Protein AF-A0A929PXS9-F1 (afdb_monomer_lite)

pLDDT: mean 73.45, std 18.59, range [29.78, 94.75]

Secondary structure (DSSP, 8-state):
----------------S-----EEEEETTEEE-GGGGGT--GGGEEEEEEEETHHHHHHHS----TT-EEEEEEES--TTEEEHHHHHHHTT--TT--EEEEEESSSS-S--EEPS-GGG-EEEHHHHTT--EE---TTSSS-S-EEEEEE-----TTSHHHHHHHHHHHHHTT-TT-HHHHTT--

Structure (mmCIF, N/CA/C/O backbone):
data_AF-A0A929PXS9-F1
#
_entry.id   AF-A0A929PXS9-F1
#
loop_
_atom_site.group_PDB
_atom_site.id
_atom_site.type_symbol
_atom_site.label_atom_id
_atom_site.label_alt_id
_atom_site.label_comp_id
_atom_site.label_asym_id
_atom_site.label_entity_id
_atom_site.label_seq_id
_atom_site.pdbx_PDB_ins_code
_atom_site.Cartn_x
_atom_site.Cartn_y
_atom_site.Cartn_z
_atom_site.occupancy
_atom_site.B_iso_or_equiv
_atom_site.auth_seq_id
_atom_site.auth_comp_id
_atom_site.auth_asym_id
_atom_site.auth_atom_id
_atom_site.pdbx_PDB_model_num
ATOM 1 N N . MET A 1 1 ? -34.389 22.049 29.020 1.00 34.53 1 MET A N 1
ATOM 2 C CA . MET A 1 1 ? -33.461 22.042 30.176 1.00 34.53 1 MET A CA 1
ATOM 3 C C . MET A 1 1 ? -32.638 20.768 30.044 1.00 34.53 1 MET A C 1
ATOM 5 O O . MET A 1 1 ? -33.231 19.707 30.063 1.00 34.53 1 MET A O 1
ATOM 9 N N . LYS A 1 2 ? -31.445 20.843 29.446 1.00 31.97 2 LYS A N 1
ATOM 10 C CA . LYS A 1 2 ? -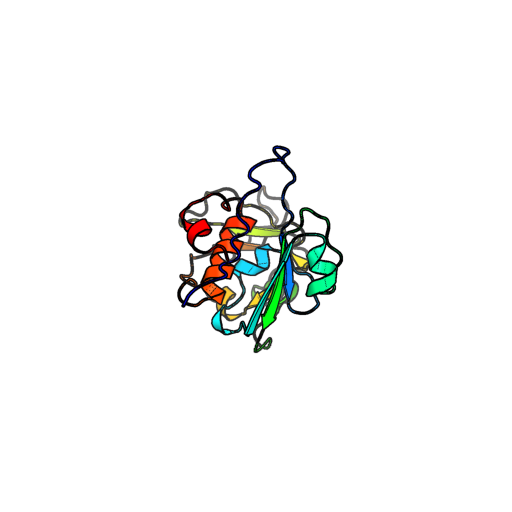30.134 21.107 30.076 1.00 31.97 2 LYS A CA 1
ATOM 11 C C . LYS A 1 2 ? -29.630 19.920 30.919 1.00 31.97 2 LYS A C 1
ATOM 13 O O . LYS A 1 2 ? -30.219 19.628 31.951 1.00 31.97 2 LYS A O 1
ATOM 18 N N . ASN A 1 3 ? -28.463 19.412 30.492 1.00 30.98 3 ASN A N 1
ATOM 19 C CA . ASN A 1 3 ? -27.459 18.599 31.206 1.00 30.98 3 ASN A CA 1
ATOM 20 C C . ASN A 1 3 ? -27.693 17.071 31.096 1.00 30.98 3 ASN A C 1
ATOM 22 O O . ASN A 1 3 ? -28.810 16.619 31.272 1.00 30.98 3 ASN A O 1
ATOM 26 N N . LEU A 1 4 ? -26.721 16.208 30.784 1.00 33.72 4 LEU A N 1
ATOM 27 C CA . LEU A 1 4 ? -25.283 16.286 31.027 1.00 33.72 4 LEU A CA 1
ATOM 28 C C . LEU A 1 4 ? -24.435 16.031 29.769 1.00 33.72 4 LEU A C 1
ATOM 30 O O . LEU A 1 4 ? -24.524 15.010 29.097 1.00 33.72 4 LEU A O 1
ATOM 34 N N . LEU A 1 5 ? -23.557 16.999 29.552 1.00 36.62 5 LEU A N 1
ATOM 35 C CA . LEU A 1 5 ? -22.300 16.952 28.831 1.00 36.62 5 LEU A CA 1
ATOM 36 C C . LEU A 1 5 ? -21.313 16.103 29.653 1.00 36.62 5 LEU A C 1
ATOM 38 O O . LEU A 1 5 ? -21.021 16.479 30.786 1.00 36.62 5 LEU A O 1
ATOM 42 N N . THR A 1 6 ? -20.765 15.019 29.100 1.00 38.50 6 THR A N 1
ATOM 43 C CA . THR A 1 6 ? -19.564 14.382 29.670 1.00 38.50 6 THR A CA 1
ATOM 44 C C . THR A 1 6 ? -18.395 14.629 28.730 1.00 38.50 6 THR A C 1
ATOM 46 O O . THR A 1 6 ? -18.156 13.888 27.780 1.00 38.50 6 THR A O 1
ATOM 49 N N . ILE A 1 7 ? -17.690 15.726 29.001 1.00 36.59 7 ILE A N 1
ATOM 50 C CA . ILE A 1 7 ? -16.316 15.956 28.563 1.00 36.59 7 ILE A CA 1
ATOM 51 C C . ILE A 1 7 ? -15.427 15.023 29.389 1.00 36.59 7 ILE A C 1
ATOM 53 O O . ILE A 1 7 ? -15.450 15.088 30.615 1.00 36.59 7 ILE A O 1
ATOM 57 N N . PHE A 1 8 ? -14.610 14.205 28.730 1.00 32.44 8 PHE A N 1
ATOM 58 C CA . PHE A 1 8 ? -13.377 13.690 29.323 1.00 32.44 8 PHE A CA 1
ATOM 59 C C . PHE A 1 8 ? -12.225 14.218 28.471 1.00 32.44 8 PHE A C 1
ATOM 61 O O . PHE A 1 8 ? -11.944 13.717 27.384 1.00 32.44 8 PHE A O 1
ATOM 68 N N . LEU A 1 9 ? -11.631 15.315 28.938 1.00 33.94 9 LEU A N 1
ATOM 69 C CA . LEU A 1 9 ? -10.446 15.931 28.362 1.00 33.94 9 LEU A CA 1
ATOM 70 C C . LEU A 1 9 ? -9.268 15.673 29.308 1.00 33.94 9 LEU A C 1
ATOM 72 O O . LEU A 1 9 ? -9.414 15.736 30.528 1.00 33.94 9 LEU A O 1
ATOM 76 N N . THR A 1 10 ? -8.100 15.485 28.693 1.00 33.91 10 THR A N 1
ATOM 77 C CA . THR A 1 10 ? -6.729 15.530 29.232 1.00 33.91 10 THR A CA 1
ATOM 78 C C . THR A 1 10 ? -6.177 14.326 30.006 1.00 33.91 10 THR A C 1
ATOM 80 O O . THR A 1 10 ? -6.360 14.187 31.208 1.00 33.91 10 THR A O 1
ATOM 83 N N . LEU A 1 11 ? -5.284 13.594 29.328 1.00 29.78 11 LEU A N 1
ATOM 84 C CA . LEU A 1 11 ? -3.902 13.453 29.798 1.00 29.78 11 LEU A CA 1
ATOM 85 C C . LEU A 1 11 ? -2.940 13.654 28.615 1.00 29.78 11 LEU A C 1
ATOM 87 O O . LEU A 1 11 ? -2.880 12.853 27.684 1.00 29.78 11 LEU A O 1
ATOM 91 N N . LEU A 1 12 ? -2.242 14.789 28.646 1.00 38.91 12 LEU A N 1
ATOM 92 C CA . LEU A 1 12 ? -1.166 15.169 27.738 1.00 38.91 12 LEU A CA 1
ATOM 93 C C . LEU A 1 12 ? 0.165 14.662 28.329 1.00 38.91 12 LEU A C 1
ATOM 95 O O . LEU A 1 12 ? 0.426 14.875 29.507 1.00 38.91 12 LEU A O 1
ATOM 99 N N . PHE A 1 13 ? 0.995 14.064 27.469 1.00 43.81 13 PHE A N 1
ATOM 100 C CA . PHE A 1 13 ? 2.429 13.763 27.621 1.00 43.81 13 PHE A CA 1
ATOM 101 C C . PHE A 1 13 ? 2.891 12.779 28.711 1.00 43.81 13 PHE A C 1
ATOM 103 O O . PHE A 1 13 ? 3.263 13.159 29.813 1.00 43.81 13 PHE A O 1
ATOM 110 N N . ALA A 1 14 ? 3.092 11.528 28.289 1.00 31.77 14 ALA A N 1
ATOM 111 C CA . ALA A 1 14 ? 4.314 10.780 28.589 1.00 31.77 14 ALA A CA 1
ATOM 112 C C . ALA A 1 14 ? 4.522 9.718 27.501 1.00 31.77 14 ALA A C 1
ATOM 114 O O . ALA A 1 14 ? 3.780 8.746 27.451 1.00 31.77 14 ALA A O 1
ATOM 115 N N . LEU A 1 15 ? 5.479 9.956 26.599 1.00 34.44 15 LEU A N 1
ATOM 116 C CA . LEU A 1 15 ? 6.334 8.959 25.934 1.00 34.44 15 LEU A CA 1
ATOM 117 C C . LEU A 1 15 ? 7.267 9.716 24.975 1.00 34.44 15 LEU A C 1
ATOM 119 O O . LEU A 1 15 ? 7.184 9.620 23.754 1.00 34.44 15 LEU A O 1
ATOM 123 N N . THR A 1 16 ? 8.174 10.509 25.547 1.00 34.00 16 THR A N 1
ATOM 124 C CA . THR A 1 16 ? 9.450 10.820 24.897 1.00 34.00 16 THR A CA 1
ATOM 125 C C . THR A 1 16 ? 10.357 9.606 25.062 1.00 34.00 16 THR A C 1
ATOM 127 O O . THR A 1 16 ? 11.218 9.549 25.932 1.00 34.00 16 THR A O 1
ATOM 130 N N . ALA A 1 17 ? 10.101 8.604 24.239 1.00 33.28 17 ALA A N 1
ATOM 131 C CA . ALA A 1 17 ? 11.064 7.614 23.801 1.00 33.28 17 ALA A CA 1
ATOM 132 C C . ALA A 1 17 ? 10.665 7.320 22.359 1.00 33.28 17 ALA A C 1
ATOM 134 O O . ALA A 1 17 ? 9.476 7.211 22.061 1.00 33.28 17 ALA A O 1
ATOM 135 N N . SER A 1 18 ? 11.638 7.259 21.463 1.00 37.03 18 SER A N 1
ATOM 136 C CA . SER A 1 18 ? 11.490 6.992 20.034 1.00 37.03 18 SER A CA 1
ATOM 137 C C . SER A 1 18 ? 10.973 5.572 19.754 1.00 37.03 18 SER A C 1
ATOM 139 O O . SER A 1 18 ? 11.618 4.799 19.048 1.00 37.03 18 SER A O 1
ATOM 141 N N . ALA A 1 19 ? 9.824 5.196 20.317 1.00 38.97 19 ALA A N 1
ATOM 142 C CA . ALA A 1 19 ? 9.077 4.034 19.885 1.00 38.97 19 ALA A CA 1
ATOM 143 C C . ALA A 1 19 ? 8.574 4.371 18.485 1.00 38.97 19 ALA A C 1
ATOM 145 O O . ALA A 1 19 ? 7.590 5.092 18.311 1.00 38.97 19 ALA A O 1
ATOM 146 N N . GLN A 1 20 ? 9.333 3.936 17.485 1.00 49.94 20 GLN A N 1
ATOM 147 C CA . GLN A 1 20 ? 8.943 3.988 16.091 1.00 49.94 20 GLN A CA 1
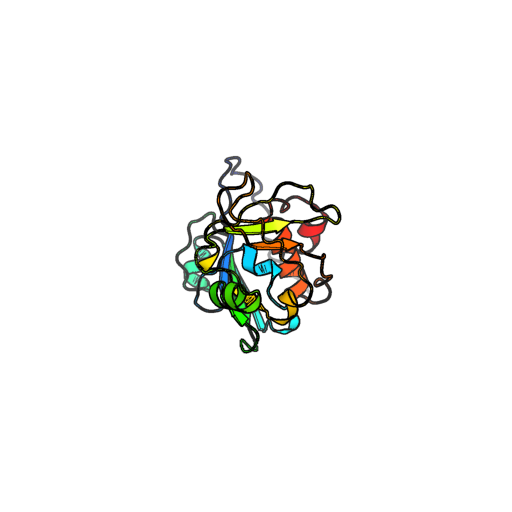ATOM 148 C C . GLN A 1 20 ? 7.569 3.317 16.004 1.00 49.94 20 GLN A C 1
ATOM 150 O O . GLN A 1 20 ? 7.444 2.111 16.191 1.00 49.94 20 GLN A O 1
ATOM 155 N N . LYS A 1 21 ? 6.509 4.119 15.851 1.00 63.50 21 LYS A N 1
ATOM 156 C CA . LYS A 1 21 ? 5.143 3.604 15.745 1.00 63.50 21 LYS A CA 1
ATOM 157 C C . LYS A 1 21 ? 5.088 2.763 14.481 1.00 63.50 21 LYS A C 1
ATOM 159 O O . LYS A 1 21 ? 5.192 3.307 13.382 1.00 63.50 21 LYS A O 1
ATOM 164 N N . HIS A 1 22 ? 4.967 1.450 14.630 1.00 84.81 22 HIS A N 1
ATOM 165 C CA . HIS A 1 22 ? 4.887 0.564 13.482 1.00 84.81 22 HIS A CA 1
ATOM 166 C C . HIS A 1 22 ? 3.486 0.675 12.882 1.00 84.81 22 HIS A C 1
ATOM 168 O O . HIS A 1 22 ? 2.480 0.338 13.509 1.00 84.81 22 HIS A O 1
ATOM 174 N N . ILE A 1 23 ? 3.417 1.210 11.665 1.00 87.69 23 ILE A N 1
ATOM 175 C CA . ILE A 1 23 ? 2.193 1.187 10.870 1.00 87.69 23 ILE A CA 1
ATOM 176 C C . ILE A 1 23 ? 2.070 -0.215 10.293 1.00 87.69 23 ILE A C 1
ATOM 178 O O . ILE A 1 23 ? 2.946 -0.661 9.553 1.00 87.69 23 ILE A O 1
ATOM 182 N N . ARG A 1 24 ? 0.974 -0.893 10.620 1.00 92.00 24 ARG A N 1
ATOM 183 C CA . ARG A 1 24 ? 0.630 -2.200 10.065 1.00 92.00 24 ARG A CA 1
ATOM 184 C C . ARG A 1 24 ? -0.602 -2.046 9.196 1.00 92.00 24 ARG A C 1
ATOM 186 O O . ARG A 1 24 ? -1.598 -1.456 9.618 1.00 92.00 24 ARG A O 1
ATOM 193 N N . LEU A 1 25 ? -0.511 -2.540 7.969 1.00 93.62 25 LEU A N 1
ATOM 194 C CA . LEU A 1 25 ? -1.538 -2.360 6.954 1.00 93.62 25 LEU A CA 1
ATOM 195 C C . LEU A 1 25 ? -2.075 -3.719 6.530 1.00 93.62 25 LEU A C 1
ATOM 197 O O . LEU A 1 25 ? -1.306 -4.610 6.189 1.00 93.62 25 LEU A O 1
ATOM 201 N N . PHE A 1 26 ? -3.392 -3.860 6.514 1.00 94.69 26 PHE A N 1
ATOM 202 C CA . PHE A 1 26 ? -4.086 -5.074 6.114 1.00 94.69 26 PHE A CA 1
ATOM 203 C C . PHE A 1 26 ? -5.041 -4.776 4.960 1.00 94.69 26 PHE A C 1
ATOM 205 O O . PHE A 1 26 ? -5.653 -3.708 4.907 1.00 94.69 26 PHE A O 1
ATOM 212 N N . LEU A 1 27 ? -5.178 -5.732 4.043 1.00 94.00 27 LEU A N 1
ATOM 213 C CA . LEU A 1 27 ? -6.190 -5.735 2.989 1.00 94.00 27 LEU A CA 1
ATOM 214 C C . LEU A 1 27 ? -7.170 -6.881 3.252 1.00 94.00 27 LEU A C 1
ATOM 216 O O . LEU A 1 27 ? -6.901 -8.031 2.895 1.00 94.00 27 LEU A O 1
ATOM 220 N N . GLY A 1 28 ? -8.293 -6.570 3.895 1.00 92.19 28 GLY A N 1
ATOM 221 C CA . GLY A 1 28 ? -9.108 -7.552 4.609 1.00 92.19 28 GLY A CA 1
ATOM 222 C C . GLY A 1 28 ? -8.300 -8.227 5.718 1.00 92.19 28 GLY A C 1
ATOM 223 O O . GLY A 1 28 ? -7.809 -7.569 6.627 1.00 92.19 28 GLY A O 1
ATOM 224 N N . ASP A 1 29 ? -8.116 -9.537 5.613 1.00 90.06 29 ASP A N 1
ATOM 225 C CA . ASP A 1 29 ? -7.418 -10.387 6.583 1.00 90.06 29 ASP A CA 1
ATOM 226 C C . ASP A 1 29 ? -5.899 -10.500 6.360 1.00 90.06 29 ASP A C 1
ATOM 228 O O . ASP A 1 29 ? -5.176 -11.004 7.219 1.00 90.06 29 ASP A O 1
ATOM 232 N N . ARG A 1 30 ? -5.387 -10.027 5.219 1.00 92.00 30 ARG A N 1
ATOM 233 C CA . ARG A 1 30 ? -3.975 -10.181 4.847 1.00 92.00 30 ARG A CA 1
ATOM 234 C C . ARG A 1 30 ? -3.154 -8.945 5.188 1.00 92.00 30 ARG A C 1
ATOM 236 O O . ARG A 1 30 ? -3.405 -7.880 4.625 1.00 92.00 30 ARG A O 1
ATOM 243 N N . GLU A 1 31 ? -2.107 -9.109 5.995 1.00 94.12 31 GLU A N 1
ATOM 244 C CA . GLU A 1 31 ? -1.089 -8.071 6.199 1.00 94.12 31 GLU A CA 1
ATOM 245 C C . GLU A 1 31 ? -0.305 -7.822 4.901 1.00 94.12 31 GLU A C 1
ATOM 247 O O . GLU A 1 31 ? 0.135 -8.753 4.221 1.00 94.12 31 GLU A O 1
ATOM 252 N N . ILE A 1 32 ? -0.150 -6.553 4.541 1.00 93.88 32 ILE A N 1
ATOM 253 C CA . ILE A 1 32 ? 0.547 -6.096 3.341 1.00 93.88 32 ILE A CA 1
ATOM 254 C C . ILE A 1 32 ? 1.604 -5.063 3.717 1.00 93.88 32 ILE A C 1
ATOM 256 O O . ILE A 1 32 ? 1.561 -4.445 4.780 1.00 93.88 32 ILE A O 1
ATOM 260 N N . ASN A 1 33 ? 2.553 -4.836 2.813 1.00 92.00 33 ASN A N 1
ATOM 261 C CA . ASN A 1 33 ? 3.548 -3.792 3.013 1.00 92.00 33 ASN A CA 1
ATOM 262 C C . ASN A 1 33 ? 2.862 -2.417 3.174 1.00 92.00 33 ASN A C 1
ATOM 264 O O . ASN A 1 33 ? 2.042 -2.079 2.309 1.00 92.00 33 ASN A O 1
ATOM 268 N N . PRO A 1 34 ? 3.203 -1.597 4.187 1.00 89.62 34 PRO A N 1
ATOM 269 C CA . PRO A 1 34 ? 2.605 -0.273 4.371 1.00 89.62 34 PRO A CA 1
ATOM 270 C C . PRO A 1 34 ? 2.737 0.645 3.151 1.00 89.62 34 PRO A C 1
ATOM 272 O O . PRO A 1 34 ? 1.817 1.407 2.867 1.00 89.62 34 PRO A O 1
ATOM 275 N N . HIS A 1 35 ? 3.806 0.516 2.357 1.00 87.31 35 HIS A N 1
ATOM 276 C CA . HIS A 1 35 ? 3.971 1.283 1.119 1.00 87.31 35 HIS A CA 1
ATOM 277 C C . HIS A 1 35 ? 2.952 0.933 0.020 1.00 87.31 35 HIS A C 1
ATOM 279 O O . HIS A 1 35 ? 2.797 1.691 -0.937 1.00 87.31 35 HIS A O 1
ATOM 285 N N . SER A 1 36 ? 2.188 -0.158 0.157 1.00 90.12 36 SER A N 1
ATOM 286 C CA . SER A 1 36 ? 1.079 -0.474 -0.759 1.00 90.12 36 SER A CA 1
ATOM 287 C C . SER A 1 36 ? 0.046 0.657 -0.822 1.00 90.12 36 SER A C 1
ATOM 289 O O . SER A 1 36 ? -0.599 0.844 -1.849 1.00 90.12 36 SER A O 1
ATOM 291 N N . VAL A 1 37 ? -0.062 1.474 0.236 1.00 88.94 37 VAL A N 1
ATOM 292 C CA . VAL A 1 37 ? -0.927 2.666 0.314 1.00 88.94 37 VAL A CA 1
ATOM 293 C C . VAL A 1 37 ? -0.763 3.634 -0.873 1.00 88.94 37 VAL A C 1
ATOM 295 O O . VAL A 1 37 ? -1.701 4.338 -1.250 1.00 88.94 37 VAL A O 1
ATOM 298 N N . HIS A 1 38 ? 0.407 3.665 -1.515 1.00 84.56 38 HIS A N 1
ATOM 299 C CA . HIS A 1 38 ? 0.665 4.503 -2.690 1.00 84.56 38 HIS A CA 1
ATOM 300 C C . HIS A 1 38 ? -0.055 4.031 -3.961 1.00 84.56 38 HIS A C 1
ATOM 302 O O . HIS A 1 38 ? -0.299 4.829 -4.883 1.00 84.56 38 HIS A O 1
ATOM 308 N N . TYR A 1 39 ? -0.396 2.744 -3.993 1.00 87.25 39 TYR A N 1
ATOM 309 C CA . TYR A 1 39 ? -0.851 2.006 -5.165 1.00 87.25 39 TYR A CA 1
ATOM 310 C C . TYR A 1 39 ? -2.286 1.509 -5.051 1.00 87.25 39 TYR A C 1
ATOM 312 O O . TYR A 1 39 ? -2.794 0.933 -6.009 1.00 87.25 39 TYR A O 1
ATOM 320 N N . LEU A 1 40 ? -2.956 1.747 -3.925 1.00 89.00 40 LEU A N 1
ATOM 321 C CA . LEU A 1 40 ? -4.384 1.483 -3.795 1.00 89.00 40 LEU A CA 1
ATOM 322 C C . LEU A 1 40 ? -5.196 2.564 -4.522 1.00 89.00 40 LEU A C 1
ATOM 324 O O . LEU A 1 40 ? -4.807 3.734 -4.572 1.00 89.00 40 LEU A O 1
ATOM 328 N N . ASP A 1 41 ? -6.327 2.163 -5.104 1.00 88.75 41 ASP A N 1
ATOM 329 C CA . ASP A 1 41 ? -7.293 3.086 -5.698 1.00 88.75 41 ASP A CA 1
ATOM 330 C C . ASP A 1 41 ? -8.363 3.441 -4.653 1.00 88.75 41 ASP A C 1
ATOM 332 O O . ASP A 1 41 ? -9.148 2.562 -4.282 1.00 88.75 41 ASP A O 1
ATOM 336 N N . PRO A 1 42 ? -8.441 4.706 -4.190 1.00 88.06 42 PRO A N 1
ATOM 337 C CA . PRO A 1 42 ? -9.442 5.117 -3.210 1.00 88.06 42 PRO A CA 1
ATOM 338 C C . PRO A 1 42 ? -10.879 4.836 -3.654 1.00 88.06 42 PRO A C 1
ATOM 340 O O . PRO A 1 42 ? -11.734 4.584 -2.815 1.00 88.06 42 PRO A O 1
ATOM 343 N N . LYS A 1 43 ? -11.164 4.855 -4.966 1.00 87.38 43 LYS A N 1
ATOM 344 C CA . LYS A 1 43 ? -12.521 4.611 -5.483 1.00 87.38 43 LYS A CA 1
ATOM 345 C C . LYS A 1 43 ? -12.996 3.177 -5.248 1.00 87.38 43 LYS A C 1
ATOM 347 O O . LYS A 1 43 ? -14.201 2.945 -5.191 1.00 87.38 43 LYS A O 1
ATOM 352 N N . GLY A 1 44 ? -12.060 2.234 -5.136 1.00 88.81 44 GLY A N 1
ATOM 353 C CA . GLY A 1 44 ? -12.348 0.826 -4.881 1.00 88.81 44 GLY A CA 1
ATOM 354 C C . GLY A 1 44 ? -12.480 0.479 -3.399 1.00 88.81 44 GLY A C 1
ATOM 355 O O . GLY A 1 44 ? -12.824 -0.658 -3.092 1.00 88.81 44 GLY A O 1
ATOM 356 N N . ILE A 1 45 ? -12.203 1.410 -2.481 1.00 91.19 45 ILE A N 1
ATOM 357 C CA . ILE A 1 45 ? -12.270 1.155 -1.037 1.00 91.19 45 ILE A CA 1
ATOM 358 C C . ILE A 1 45 ? -13.723 1.225 -0.562 1.00 91.19 45 ILE A C 1
ATOM 360 O O . ILE A 1 45 ? -14.465 2.139 -0.924 1.00 91.19 45 ILE A O 1
ATOM 364 N N . ASP A 1 46 ? -14.116 0.233 0.235 1.00 93.00 46 ASP A N 1
ATOM 365 C CA . ASP A 1 46 ? -15.406 0.173 0.925 1.00 93.00 46 ASP A CA 1
ATOM 366 C C . ASP A 1 46 ? -15.326 0.815 2.304 1.00 93.00 46 ASP A C 1
ATOM 368 O O . ASP A 1 46 ? -16.081 1.729 2.622 1.00 93.00 46 ASP A O 1
ATOM 372 N N . ALA A 1 47 ? -14.350 0.375 3.096 1.00 91.44 47 ALA A N 1
ATOM 373 C CA . ALA A 1 47 ? -14.137 0.861 4.444 1.00 91.44 47 ALA A CA 1
ATOM 374 C C . ALA A 1 47 ? -12.653 0.822 4.811 1.00 91.44 47 ALA A C 1
ATOM 376 O O . ALA A 1 47 ? -11.885 -0.005 4.317 1.00 91.44 47 ALA A O 1
ATOM 377 N N . ILE A 1 48 ? -12.264 1.700 5.732 1.00 92.31 48 ILE A N 1
ATOM 378 C CA . ILE A 1 48 ? -10.968 1.647 6.405 1.00 92.31 48 ILE A CA 1
ATOM 379 C C . ILE A 1 48 ? -11.248 1.619 7.901 1.00 92.31 48 ILE A C 1
ATOM 381 O O . ILE A 1 48 ? -11.818 2.564 8.444 1.00 92.31 48 ILE A O 1
ATOM 385 N N . LYS A 1 49 ? -10.860 0.532 8.564 1.00 92.38 49 LYS A N 1
ATOM 386 C CA . LYS A 1 49 ? -10.919 0.409 10.022 1.00 92.38 49 LYS A CA 1
ATOM 387 C C . LYS A 1 49 ? -9.550 0.735 10.603 1.00 92.38 49 LYS A C 1
ATOM 389 O O . LYS A 1 49 ? -8.529 0.407 9.998 1.00 92.38 49 LYS A O 1
ATOM 394 N N . PHE A 1 50 ? -9.534 1.358 11.773 1.00 90.75 50 PHE A N 1
ATOM 395 C CA . PHE A 1 50 ? -8.315 1.786 12.447 1.00 90.75 50 PHE A CA 1
ATOM 396 C C . PHE A 1 50 ? -8.389 1.455 13.934 1.00 90.75 50 PHE A C 1
ATOM 398 O O . PHE A 1 50 ? -9.408 1.716 14.566 1.00 90.75 50 PHE A O 1
ATOM 405 N N . ALA A 1 51 ? -7.302 0.912 14.474 1.00 89.56 51 ALA A N 1
ATOM 406 C CA . ALA A 1 51 ? -7.139 0.652 15.897 1.00 89.56 51 ALA A CA 1
ATOM 407 C C . ALA A 1 51 ? -5.671 0.835 16.309 1.00 89.56 51 ALA A C 1
ATOM 409 O O . ALA A 1 51 ? -4.764 0.776 15.474 1.00 89.56 51 ALA A O 1
ATOM 410 N N . VAL A 1 52 ? -5.427 1.044 17.605 1.00 88.12 52 VAL A N 1
ATOM 411 C CA . VAL A 1 52 ? -4.078 1.268 18.141 1.00 88.12 52 VAL A CA 1
ATOM 412 C C . VAL A 1 52 ? -3.770 0.256 19.230 1.00 88.12 52 VAL A C 1
ATOM 414 O O . VAL A 1 52 ? -4.530 0.069 20.183 1.00 88.12 52 VAL A O 1
ATOM 417 N N . GLY A 1 53 ? -2.612 -0.377 19.091 1.00 85.94 53 GLY A N 1
ATOM 418 C CA . GLY A 1 53 ? -2.062 -1.318 20.045 1.00 85.94 53 GLY A CA 1
ATOM 419 C C . GLY A 1 53 ? -3.047 -2.368 20.537 1.00 85.94 53 GLY A C 1
ATOM 420 O O . GLY A 1 53 ? -3.646 -3.092 19.746 1.00 85.94 53 GLY A O 1
ATOM 421 N N . ALA A 1 54 ? -3.231 -2.452 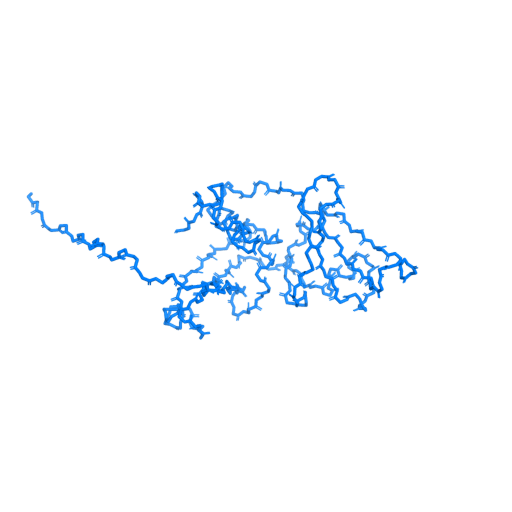21.855 1.00 84.25 54 ALA A N 1
ATOM 422 C CA . ALA A 1 54 ? -4.055 -3.490 22.469 1.00 84.25 54 ALA A CA 1
ATOM 423 C C . ALA A 1 54 ? -5.534 -3.457 22.028 1.00 84.25 54 ALA A C 1
ATOM 425 O O . ALA A 1 54 ? -6.217 -4.477 22.136 1.00 84.25 54 ALA A O 1
ATOM 426 N N . SER A 1 55 ? -6.037 -2.325 21.511 1.00 87.38 55 SER A N 1
ATOM 427 C CA . SER A 1 55 ? -7.413 -2.248 21.006 1.00 87.38 55 SER A CA 1
ATOM 428 C C . SER A 1 55 ? -7.590 -2.988 19.674 1.00 87.38 55 SER A C 1
ATOM 430 O O . SER A 1 55 ? -8.667 -3.527 19.419 1.00 87.38 55 SER A O 1
ATOM 432 N N . ALA A 1 56 ? -6.522 -3.139 18.877 1.00 88.44 56 ALA A N 1
ATOM 433 C CA . ALA A 1 56 ? -6.567 -3.827 17.585 1.00 88.44 56 ALA A CA 1
ATOM 434 C C . ALA A 1 56 ? -6.964 -5.305 17.709 1.00 88.44 56 ALA A C 1
ATOM 436 O O . ALA A 1 56 ? -7.719 -5.810 16.877 1.00 88.44 56 ALA A O 1
ATOM 437 N N . LYS A 1 57 ? -6.558 -5.986 18.788 1.00 87.56 57 LYS A N 1
ATOM 438 C CA . LYS A 1 57 ? -6.976 -7.373 19.038 1.00 87.56 57 LYS A CA 1
ATOM 439 C C . LYS A 1 57 ? -8.484 -7.476 19.241 1.00 87.56 57 LYS A C 1
ATOM 441 O O . LYS A 1 57 ? -9.122 -8.375 18.709 1.00 87.56 57 LYS A O 1
ATOM 446 N N . LYS A 1 58 ? -9.061 -6.546 20.002 1.00 86.38 58 LYS A N 1
ATOM 447 C CA . LYS A 1 58 ? -10.488 -6.551 20.341 1.00 86.38 58 LYS A CA 1
ATOM 448 C C . LYS A 1 58 ? -11.367 -6.108 19.170 1.00 86.38 58 LYS A C 1
ATOM 450 O O . LYS A 1 58 ? -12.447 -6.656 18.985 1.00 86.38 58 LYS A O 1
ATOM 455 N N . GLU A 1 59 ? -10.924 -5.104 18.420 1.00 88.06 59 GLU A N 1
ATOM 456 C CA . GLU A 1 59 ? -11.740 -4.435 17.399 1.00 88.06 59 GLU A CA 1
ATOM 457 C C . GLU A 1 59 ? -11.550 -5.028 16.002 1.00 88.06 59 GLU A C 1
ATOM 459 O O . GLU A 1 59 ? -12.488 -5.049 15.207 1.00 88.06 59 GLU A O 1
ATOM 464 N N . LEU A 1 60 ? -10.342 -5.515 15.706 1.00 87.62 60 LEU A N 1
ATOM 465 C CA . LEU A 1 60 ? -9.946 -5.980 14.375 1.00 87.62 60 LEU A CA 1
ATOM 466 C C . LEU A 1 60 ? -9.511 -7.449 14.356 1.00 87.62 60 LEU A C 1
ATOM 468 O O . LEU A 1 60 ? -9.229 -7.966 13.281 1.00 87.62 60 LEU A O 1
ATOM 472 N N . ASN A 1 61 ? -9.462 -8.122 15.513 1.00 88.19 61 ASN A N 1
ATOM 473 C CA . ASN A 1 61 ? -8.935 -9.482 15.652 1.00 88.19 61 ASN A CA 1
ATOM 474 C C . ASN A 1 61 ? -7.478 -9.619 15.155 1.00 88.19 61 ASN A C 1
ATOM 476 O O . ASN A 1 61 ? -7.107 -10.617 14.542 1.00 88.19 61 ASN A O 1
ATOM 480 N N . ILE A 1 62 ? -6.654 -8.596 15.408 1.00 87.88 62 ILE A N 1
ATOM 481 C CA . ILE A 1 62 ? -5.233 -8.554 15.035 1.00 87.88 62 ILE A CA 1
ATOM 482 C C . ILE A 1 62 ? -4.388 -8.416 16.299 1.00 87.88 62 ILE A C 1
ATOM 484 O O . ILE A 1 62 ? -4.542 -7.457 17.055 1.00 87.88 62 ILE A O 1
ATOM 488 N N . ASP A 1 63 ? -3.458 -9.343 16.515 1.00 88.06 63 ASP A N 1
ATOM 489 C CA . ASP A 1 63 ? -2.473 -9.218 17.588 1.00 88.06 63 ASP A CA 1
ATOM 490 C C . ASP A 1 63 ? -1.463 -8.117 17.239 1.00 88.06 63 ASP A C 1
ATOM 492 O O . ASP A 1 63 ? -0.694 -8.252 16.285 1.00 88.06 63 ASP A O 1
ATOM 496 N N . ALA A 1 64 ? -1.479 -7.019 18.000 1.00 86.19 64 ALA A N 1
ATOM 497 C CA . ALA A 1 64 ? -0.651 -5.838 17.772 1.00 86.19 64 ALA A CA 1
ATOM 498 C C . ALA A 1 64 ? 0.007 -5.349 19.071 1.00 86.19 64 ALA A C 1
ATOM 500 O O . ALA A 1 64 ? -0.599 -5.387 20.147 1.00 86.19 64 ALA A O 1
ATOM 501 N N . ALA A 1 65 ? 1.256 -4.891 18.973 1.00 87.06 65 ALA A N 1
ATOM 502 C CA . ALA A 1 65 ? 1.990 -4.336 20.108 1.00 87.06 65 ALA A CA 1
ATOM 503 C C . ALA A 1 65 ? 1.415 -2.969 20.504 1.00 87.06 65 ALA A C 1
ATOM 505 O O . ALA A 1 65 ? 0.878 -2.263 19.663 1.00 87.06 65 ALA A O 1
ATOM 506 N N . SER A 1 66 ? 1.557 -2.541 21.763 1.00 80.62 66 SER A N 1
ATOM 507 C CA . SER A 1 66 ? 0.934 -1.308 22.287 1.00 80.62 66 SER A CA 1
ATOM 508 C C . SER A 1 66 ? 1.235 -0.022 21.492 1.00 80.62 66 SER A C 1
ATOM 510 O O . SER A 1 66 ? 0.449 0.921 21.559 1.00 80.62 66 SER A O 1
ATOM 512 N N . GLY A 1 67 ? 2.339 0.019 20.739 1.00 80.44 67 GLY A N 1
ATOM 513 C CA . GLY A 1 67 ? 2.732 1.138 19.875 1.00 80.44 67 GLY A CA 1
ATOM 514 C C . GLY A 1 67 ? 2.282 1.039 18.410 1.00 80.44 67 GLY A C 1
ATOM 515 O O . GLY A 1 67 ? 2.516 1.982 17.650 1.00 80.44 67 GLY A O 1
ATOM 516 N N . ASP A 1 68 ? 1.655 -0.066 18.005 1.00 86.81 68 ASP A N 1
ATOM 517 C CA . ASP A 1 68 ? 1.251 -0.304 16.620 1.00 86.81 68 ASP A CA 1
ATOM 518 C C . ASP A 1 68 ? 0.037 0.548 16.244 1.00 86.81 68 ASP A C 1
ATOM 520 O O . ASP A 1 68 ? -0.935 0.662 16.992 1.00 86.81 68 ASP A O 1
ATOM 524 N N . SER A 1 69 ? 0.070 1.110 15.039 1.00 88.69 69 SER A N 1
ATOM 525 C CA . SER A 1 69 ? -1.095 1.717 14.390 1.00 88.69 69 SER A CA 1
ATOM 526 C C . SER A 1 69 ? -1.579 0.769 13.299 1.00 88.69 69 SER A C 1
ATOM 528 O O . SER A 1 69 ? -0.883 0.577 12.302 1.00 88.69 69 SER A O 1
ATOM 530 N N . VAL A 1 70 ? -2.743 0.151 13.500 1.00 91.44 70 VAL A N 1
ATOM 531 C CA . VAL A 1 70 ? -3.260 -0.915 12.634 1.00 91.44 70 VAL A CA 1
ATOM 532 C C . VAL A 1 70 ? -4.386 -0.379 11.764 1.00 91.44 70 VAL A C 1
ATOM 534 O O . VAL A 1 70 ? -5.373 0.147 12.276 1.00 91.44 70 VAL A O 1
ATOM 537 N N . PHE A 1 71 ? -4.252 -0.551 10.452 1.00 93.25 71 PHE A N 1
ATOM 538 C CA . PHE A 1 71 ? -5.258 -0.175 9.463 1.00 93.25 71 PHE A CA 1
ATOM 539 C C . PHE A 1 71 ? -5.715 -1.408 8.688 1.00 93.25 71 PHE A C 1
ATOM 541 O O . PHE A 1 71 ? -4.889 -2.105 8.103 1.00 93.25 71 PHE A O 1
ATOM 548 N N . VAL A 1 72 ? -7.024 -1.649 8.642 1.00 94.75 72 VAL A N 1
ATOM 549 C CA . VAL A 1 72 ? -7.642 -2.699 7.818 1.00 94.75 72 VAL A CA 1
ATOM 550 C C . VAL A 1 72 ? -8.436 -2.033 6.706 1.00 94.75 72 VAL A C 1
ATOM 552 O O . VAL A 1 72 ? -9.417 -1.338 6.968 1.00 94.75 72 VAL A O 1
ATOM 555 N N . ILE A 1 73 ? -7.996 -2.233 5.466 1.00 94.12 73 ILE A N 1
ATOM 556 C CA . ILE A 1 73 ? -8.647 -1.721 4.263 1.00 94.12 73 ILE A CA 1
ATOM 557 C C . ILE A 1 73 ? -9.528 -2.821 3.677 1.00 94.12 73 ILE A C 1
ATOM 559 O O . ILE A 1 73 ? -9.038 -3.872 3.264 1.00 94.12 73 ILE A O 1
ATOM 563 N N . GLU A 1 74 ? -10.823 -2.547 3.584 1.00 94.38 74 GLU A N 1
ATOM 564 C CA . GLU A 1 74 ? -11.787 -3.380 2.874 1.00 94.38 74 GLU A CA 1
ATOM 565 C C . GLU A 1 74 ? -12.038 -2.791 1.486 1.00 94.38 74 GLU A C 1
ATOM 567 O O . GLU A 1 74 ? -12.303 -1.597 1.337 1.00 94.38 74 GLU A O 1
ATOM 572 N N . MET A 1 75 ? -11.945 -3.626 0.453 1.00 92.94 75 MET A N 1
ATOM 573 C CA . MET A 1 75 ? -12.167 -3.219 -0.937 1.00 92.94 75 MET A CA 1
ATOM 574 C C . MET A 1 75 ? -13.552 -3.670 -1.390 1.00 92.94 75 MET A C 1
ATOM 576 O O . MET A 1 75 ? -13.888 -4.837 -1.206 1.00 92.94 75 MET A O 1
ATOM 580 N N . LYS A 1 76 ? -14.297 -2.788 -2.067 1.00 91.94 76 LYS A N 1
ATOM 581 C CA . LYS A 1 76 ? -15.554 -3.125 -2.760 1.00 91.94 76 LYS A CA 1
ATOM 582 C C . LYS A 1 76 ? -15.321 -4.164 -3.850 1.00 91.94 76 LYS A C 1
ATOM 584 O O . LYS A 1 76 ? -16.123 -5.067 -4.044 1.00 91.94 76 LYS A O 1
ATOM 589 N N . ASP A 1 77 ? -14.210 -4.003 -4.563 1.00 85.44 77 ASP A N 1
ATOM 590 C CA . ASP A 1 77 ? -13.782 -4.874 -5.648 1.00 85.44 77 ASP A CA 1
ATOM 591 C C . ASP A 1 77 ? -12.256 -5.033 -5.620 1.00 85.44 77 ASP A C 1
ATOM 593 O O . ASP A 1 77 ? -11.503 -4.076 -5.413 1.00 85.44 77 ASP A O 1
ATOM 597 N N . ARG A 1 78 ? -11.797 -6.269 -5.829 1.00 86.62 78 ARG A N 1
ATOM 598 C CA . ARG A 1 78 ? -10.380 -6.649 -5.867 1.00 86.62 78 ARG A CA 1
ATOM 599 C C . ARG A 1 78 ? -9.896 -7.019 -7.274 1.00 86.62 78 ARG A C 1
ATOM 601 O O . ARG A 1 78 ? -8.712 -7.295 -7.428 1.00 86.62 78 ARG A O 1
ATOM 608 N N . THR A 1 79 ? -10.750 -6.975 -8.299 1.00 87.44 79 THR A N 1
ATOM 609 C CA . THR A 1 79 ? -10.457 -7.415 -9.681 1.00 87.44 79 THR A CA 1
ATOM 610 C C . THR A 1 79 ? -9.264 -6.682 -10.320 1.00 87.44 79 THR A C 1
ATOM 612 O O . THR A 1 79 ? -8.571 -7.222 -11.184 1.00 87.44 79 THR A O 1
ATOM 615 N N . GLY A 1 80 ? -8.964 -5.462 -9.867 1.00 88.56 80 GLY A N 1
ATOM 616 C CA . GLY A 1 80 ? -7.806 -4.677 -10.306 1.00 88.56 80 GLY A CA 1
ATOM 617 C C . GLY A 1 80 ? -6.539 -4.830 -9.459 1.00 88.56 80 GLY A C 1
ATOM 618 O O . GLY A 1 80 ? -5.529 -4.218 -9.804 1.00 88.56 80 GLY A O 1
ATOM 619 N N . GLN A 1 81 ? -6.568 -5.591 -8.363 1.00 92.38 81 GLN A N 1
ATOM 620 C CA . GLN A 1 81 ? -5.422 -5.745 -7.466 1.00 92.38 81 GLN A CA 1
ATOM 621 C C . GLN A 1 81 ? -4.463 -6.810 -7.992 1.00 92.38 81 GLN A C 1
ATOM 623 O O . GLN A 1 81 ? -4.874 -7.915 -8.340 1.00 92.38 81 GLN A O 1
ATOM 628 N N . ILE A 1 82 ? -3.178 -6.482 -8.018 1.00 92.31 82 ILE A N 1
ATOM 629 C CA . ILE A 1 82 ? -2.099 -7.387 -8.393 1.00 92.31 82 ILE A CA 1
ATOM 630 C C . ILE A 1 82 ? -0.994 -7.371 -7.345 1.00 92.31 82 ILE A C 1
ATOM 632 O O . ILE A 1 82 ? -0.813 -6.397 -6.613 1.00 92.31 82 ILE A O 1
ATOM 636 N N . ASN A 1 83 ? -0.279 -8.484 -7.250 1.00 90.56 83 ASN A N 1
ATOM 637 C CA . ASN A 1 83 ? 0.869 -8.625 -6.365 1.00 90.56 83 ASN A CA 1
ATOM 638 C C . ASN A 1 83 ? 2.165 -8.167 -7.054 1.00 90.56 83 ASN A C 1
ATOM 640 O O . ASN A 1 83 ? 2.187 -7.856 -8.244 1.00 90.56 83 ASN A O 1
ATOM 644 N N . TYR A 1 84 ? 3.253 -8.141 -6.289 1.00 86.62 84 TYR A N 1
ATOM 645 C CA . TYR A 1 84 ? 4.572 -7.764 -6.788 1.00 86.62 84 TYR A CA 1
ATOM 646 C C . TYR A 1 84 ? 5.058 -8.610 -7.974 1.00 86.62 84 TYR A C 1
ATOM 648 O O . TYR A 1 84 ? 5.540 -8.041 -8.947 1.00 86.62 84 TYR A O 1
ATOM 656 N N . ASP A 1 85 ? 4.879 -9.932 -7.952 1.00 85.88 85 ASP A N 1
ATOM 657 C CA . ASP A 1 85 ? 5.347 -10.809 -9.037 1.00 85.88 85 ASP A CA 1
ATOM 658 C C . ASP A 1 85 ? 4.622 -10.511 -10.363 1.00 85.88 85 ASP A C 1
ATOM 660 O O . ASP A 1 85 ? 5.244 -10.450 -11.421 1.00 85.88 85 ASP A O 1
ATOM 664 N N . GLN A 1 86 ? 3.324 -10.210 -10.301 1.00 88.94 86 GLN A N 1
ATOM 665 C CA . GLN A 1 86 ? 2.536 -9.765 -11.453 1.00 88.94 86 GLN A CA 1
ATOM 666 C C . GLN A 1 86 ? 2.974 -8.386 -11.969 1.00 88.94 86 GLN A C 1
ATOM 668 O O . GLN A 1 86 ? 2.841 -8.105 -13.160 1.00 88.94 86 GLN A O 1
ATOM 673 N N . VAL A 1 87 ? 3.505 -7.514 -11.103 1.00 86.81 87 VAL A N 1
ATOM 674 C CA . VAL A 1 87 ? 4.142 -6.257 -11.534 1.00 86.81 87 VAL A CA 1
ATOM 675 C C . VAL A 1 87 ? 5.443 -6.544 -12.278 1.00 86.81 87 VAL A C 1
ATOM 677 O O . VAL A 1 87 ? 5.674 -5.943 -13.327 1.00 86.81 87 VAL A O 1
ATOM 680 N N . LEU A 1 88 ? 6.272 -7.472 -11.786 1.00 81.81 88 LEU A N 1
ATOM 681 C CA . LEU A 1 88 ? 7.498 -7.873 -12.485 1.00 81.81 88 LEU A CA 1
ATOM 682 C C . LEU A 1 88 ? 7.180 -8.387 -13.894 1.00 81.81 88 LEU A C 1
ATOM 684 O O . LEU A 1 88 ? 7.787 -7.936 -14.865 1.00 81.81 88 LEU A O 1
ATOM 688 N N . GLU A 1 89 ? 6.181 -9.264 -14.008 1.00 86.06 89 GLU A N 1
ATOM 689 C CA . GLU A 1 89 ? 5.710 -9.806 -15.283 1.00 86.06 89 GLU A CA 1
ATOM 690 C C . GLU A 1 89 ? 5.193 -8.703 -16.216 1.00 86.06 89 GLU A C 1
ATOM 692 O O . GLU A 1 89 ? 5.632 -8.608 -17.362 1.00 86.06 89 GLU A O 1
ATOM 697 N N . MET A 1 90 ? 4.325 -7.816 -15.712 1.00 84.44 90 MET A N 1
ATOM 698 C CA . MET A 1 90 ? 3.752 -6.703 -16.481 1.00 84.44 90 MET A CA 1
ATOM 699 C C . MET A 1 90 ? 4.824 -5.817 -17.121 1.00 84.44 90 MET A C 1
ATOM 701 O O . MET A 1 90 ? 4.642 -5.337 -18.239 1.00 84.44 90 MET A O 1
ATOM 705 N N . TYR A 1 91 ? 5.941 -5.607 -16.427 1.00 80.75 91 TYR A N 1
ATOM 706 C CA . TYR A 1 91 ? 7.042 -4.799 -16.934 1.00 80.75 91 TYR A CA 1
ATOM 707 C C . TYR A 1 91 ? 8.155 -5.619 -17.579 1.00 80.75 91 TYR A C 1
ATOM 709 O O . TYR A 1 91 ? 9.169 -5.027 -17.933 1.00 80.75 91 TYR A O 1
ATOM 717 N N . ASN A 1 92 ? 8.002 -6.931 -17.781 1.00 79.44 92 ASN A N 1
ATOM 718 C CA . ASN A 1 92 ? 9.046 -7.824 -18.296 1.00 79.44 92 ASN A CA 1
ATOM 719 C C . ASN A 1 92 ? 10.375 -7.642 -17.538 1.00 79.44 92 ASN A C 1
ATOM 721 O O . ASN A 1 92 ? 11.404 -7.229 -18.092 1.00 79.44 92 ASN A O 1
ATOM 725 N N . VAL A 1 93 ? 10.300 -7.808 -16.222 1.00 75.00 93 VAL A N 1
ATOM 726 C CA . VAL A 1 93 ? 11.416 -7.730 -15.285 1.00 75.00 93 VAL A CA 1
ATOM 727 C C . VAL A 1 93 ? 11.658 -9.122 -14.720 1.00 75.00 93 VAL A C 1
ATOM 729 O O . VAL A 1 93 ? 10.721 -9.796 -14.303 1.00 75.00 93 VAL A O 1
ATOM 732 N N . ASP A 1 94 ? 12.920 -9.550 -14.703 1.00 68.81 94 ASP A N 1
ATOM 733 C CA . ASP A 1 94 ? 13.290 -10.854 -14.160 1.00 68.81 94 ASP A CA 1
ATOM 734 C C . ASP A 1 94 ? 12.874 -10.960 -12.681 1.00 68.81 94 ASP A C 1
ATOM 736 O O . ASP A 1 94 ? 13.124 -10.059 -11.879 1.00 68.81 94 ASP A O 1
ATOM 740 N N . SER A 1 95 ? 12.285 -12.096 -12.312 1.00 63.66 95 SER A N 1
ATOM 741 C CA . SER A 1 95 ? 11.996 -12.513 -10.935 1.00 63.66 95 SER A CA 1
ATOM 742 C C . SER A 1 95 ? 13.188 -12.416 -9.962 1.00 63.66 95 SER A C 1
ATOM 744 O O . SER A 1 95 ? 12.996 -12.350 -8.746 1.00 63.66 95 SER A O 1
ATOM 746 N N . VAL A 1 96 ? 14.428 -12.371 -10.473 1.00 64.19 96 VAL A N 1
ATOM 747 C CA . VAL A 1 96 ? 15.650 -12.115 -9.691 1.00 64.19 96 VAL A CA 1
ATOM 748 C C . VAL A 1 96 ? 15.686 -10.683 -9.124 1.00 64.19 96 VAL A C 1
ATOM 750 O O . VAL A 1 96 ? 16.465 -10.403 -8.210 1.00 64.19 96 VAL A O 1
ATOM 753 N N . VAL A 1 97 ? 14.816 -9.772 -9.579 1.00 64.25 97 VAL A N 1
ATOM 754 C CA . VAL A 1 97 ? 14.660 -8.428 -9.005 1.00 64.25 97 VAL A CA 1
ATOM 755 C C . VAL A 1 97 ? 14.068 -8.483 -7.599 1.00 64.25 97 VAL A C 1
ATOM 757 O O . VAL A 1 97 ? 12.861 -8.572 -7.374 1.00 64.25 97 VAL A O 1
ATOM 760 N N . LYS A 1 98 ? 14.959 -8.356 -6.612 1.00 64.44 98 LYS A N 1
ATOM 761 C CA . LYS A 1 98 ? 14.620 -8.390 -5.180 1.00 64.44 98 LYS A CA 1
ATOM 762 C C . LYS A 1 98 ? 14.253 -7.029 -4.590 1.00 64.44 98 LYS A C 1
ATOM 764 O O . LYS A 1 98 ? 13.966 -6.967 -3.396 1.00 64.44 98 LYS A O 1
ATOM 769 N N . LYS A 1 99 ? 14.326 -5.942 -5.366 1.00 67.81 99 LYS A N 1
ATOM 770 C CA . LYS A 1 99 ? 14.204 -4.572 -4.851 1.00 67.81 99 LYS A CA 1
ATOM 771 C C . LYS A 1 99 ? 13.192 -3.762 -5.651 1.00 67.81 99 LYS A C 1
ATOM 773 O O . LYS A 1 99 ? 13.265 -3.695 -6.876 1.00 67.81 99 LYS A O 1
ATOM 778 N N . PHE A 1 100 ? 12.306 -3.109 -4.912 1.00 74.88 100 PHE A N 1
ATOM 779 C CA . PHE A 1 100 ? 11.393 -2.090 -5.401 1.00 74.88 100 PHE A CA 1
ATOM 780 C C . PHE A 1 100 ? 11.767 -0.780 -4.718 1.00 74.88 100 PHE A C 1
ATOM 782 O O . PHE A 1 100 ? 11.926 -0.760 -3.498 1.00 74.88 100 PHE A O 1
ATOM 789 N N . ALA A 1 101 ? 11.929 0.290 -5.482 1.00 74.00 101 ALA A N 1
ATOM 790 C CA . ALA A 1 101 ? 12.198 1.613 -4.943 1.00 74.00 101 ALA A CA 1
ATOM 791 C C . ALA A 1 101 ? 11.149 2.604 -5.424 1.00 74.00 101 ALA A C 1
ATOM 793 O O . ALA A 1 101 ? 10.694 2.547 -6.567 1.00 74.00 101 ALA A O 1
ATOM 794 N N . MET A 1 102 ? 10.802 3.531 -4.541 1.00 69.81 102 MET A N 1
ATOM 795 C CA . MET A 1 102 ? 9.941 4.659 -4.860 1.00 69.81 102 MET A CA 1
ATOM 796 C C . MET A 1 102 ? 10.779 5.922 -4.936 1.00 69.81 102 MET A C 1
ATOM 798 O O . MET A 1 102 ? 11.644 6.138 -4.090 1.00 69.81 102 MET A O 1
ATOM 802 N N . THR A 1 103 ? 10.505 6.766 -5.928 1.00 63.78 103 THR A N 1
ATOM 803 C CA . THR A 1 103 ? 11.008 8.143 -5.935 1.00 63.78 103 THR A CA 1
ATOM 804 C C . THR A 1 103 ? 9.833 9.104 -5.822 1.00 63.78 103 THR A C 1
ATOM 806 O O . THR A 1 103 ? 8.785 8.921 -6.454 1.00 63.78 103 THR A O 1
ATOM 809 N N . SER A 1 104 ? 10.014 10.132 -4.999 1.00 52.91 104 SER A N 1
ATOM 810 C CA . SER A 1 104 ? 9.197 11.337 -4.992 1.00 52.91 104 SER A CA 1
ATOM 811 C C . SER A 1 104 ? 10.022 12.461 -5.630 1.00 52.91 104 SER A C 1
ATOM 813 O O . SER A 1 104 ? 11.136 12.751 -5.195 1.00 52.91 104 SER A O 1
ATOM 815 N N . GLY A 1 105 ? 9.510 13.067 -6.706 1.00 47.12 105 GLY A N 1
ATOM 816 C CA . GLY A 1 105 ? 10.172 14.189 -7.387 1.00 47.12 105 GLY A CA 1
ATOM 817 C C . GLY A 1 105 ? 10.265 14.048 -8.908 1.00 47.12 105 GLY A C 1
ATOM 818 O O . GLY A 1 105 ? 10.229 12.950 -9.458 1.00 47.12 105 GLY A O 1
ATOM 819 N N . SER A 1 106 ? 10.351 15.191 -9.593 1.00 39.72 106 SER A N 1
ATOM 820 C CA . SER A 1 106 ? 10.388 15.307 -11.058 1.00 39.72 106 SER A CA 1
ATOM 821 C C . SER A 1 106 ? 11.781 15.137 -11.674 1.00 39.72 106 SER A C 1
ATOM 823 O O . SER A 1 106 ? 11.899 15.165 -12.894 1.00 39.72 106 SER A O 1
ATOM 825 N N . ASP A 1 107 ? 12.832 15.008 -10.863 1.00 43.78 107 ASP A N 1
ATOM 826 C CA . ASP A 1 107 ? 14.230 15.087 -11.302 1.00 43.78 107 ASP A CA 1
ATOM 827 C C . ASP A 1 107 ? 15.002 13.758 -11.221 1.00 43.78 107 ASP A C 1
ATOM 829 O O . ASP A 1 107 ? 16.145 13.703 -11.666 1.00 43.78 107 ASP A O 1
ATOM 833 N N . GLY A 1 108 ? 14.407 12.680 -10.688 1.00 44.06 108 GLY A N 1
ATOM 834 C CA . GLY A 1 108 ? 15.015 11.335 -10.661 1.00 44.06 108 GLY A CA 1
ATOM 835 C C . GLY A 1 108 ? 16.349 11.232 -9.895 1.00 44.06 108 GLY A C 1
ATOM 836 O O . GLY A 1 108 ? 17.023 10.201 -9.969 1.00 44.06 108 GLY A O 1
ATOM 837 N N . MET A 1 109 ? 16.728 12.296 -9.178 1.00 41.28 109 MET A N 1
ATOM 838 C CA . MET A 1 109 ? 18.039 12.506 -8.549 1.00 41.28 109 MET A CA 1
ATOM 839 C C . MET A 1 109 ? 17.995 12.416 -7.015 1.00 41.28 109 MET A C 1
ATOM 841 O O . MET A 1 109 ? 19.045 12.291 -6.383 1.00 41.28 109 MET A O 1
ATOM 845 N N . SER A 1 110 ? 16.808 12.444 -6.401 1.00 48.12 110 SER A N 1
ATOM 846 C CA . SER A 1 110 ? 16.622 12.174 -4.972 1.00 48.12 110 SER A CA 1
ATOM 847 C C . SER A 1 110 ? 16.824 10.681 -4.671 1.00 48.12 110 SER A C 1
ATOM 849 O O . SER A 1 110 ? 16.426 9.809 -5.443 1.00 48.12 110 SER A O 1
ATOM 851 N N . GLY A 1 111 ? 17.518 10.379 -3.568 1.00 54.59 111 GLY A N 1
ATOM 852 C CA . GLY A 1 111 ? 17.937 9.022 -3.209 1.00 54.59 111 GLY A CA 1
ATOM 853 C C . GLY A 1 111 ? 16.787 8.011 -3.219 1.00 54.59 111 GLY A C 1
ATOM 854 O O . GLY A 1 111 ? 15.727 8.249 -2.651 1.00 54.59 111 GLY A O 1
ATOM 855 N N . TYR A 1 112 ? 17.016 6.872 -3.869 1.00 59.78 112 TYR A N 1
ATOM 856 C CA . TYR A 1 112 ? 16.078 5.754 -3.909 1.00 59.78 112 TYR A CA 1
ATOM 857 C C . TYR A 1 112 ? 15.944 5.137 -2.516 1.00 59.78 112 TYR A C 1
ATOM 859 O O . TYR A 1 112 ? 16.904 4.538 -2.023 1.00 59.78 112 TYR A O 1
ATOM 867 N N . GLU A 1 113 ? 14.765 5.213 -1.902 1.00 65.19 113 GLU A N 1
ATOM 868 C CA . GLU A 1 113 ? 14.479 4.381 -0.736 1.00 65.19 113 GLU A CA 1
ATOM 869 C C . GLU A 1 113 ? 13.985 3.015 -1.215 1.00 65.19 113 GLU A C 1
ATOM 871 O O . GLU A 1 113 ? 12.929 2.878 -1.840 1.00 65.19 113 GLU A O 1
ATOM 876 N N . ALA A 1 114 ? 14.801 1.987 -0.977 1.00 73.06 114 ALA A N 1
ATOM 877 C CA . ALA A 1 114 ? 14.417 0.618 -1.274 1.00 73.06 114 ALA A CA 1
ATOM 878 C C . ALA A 1 114 ? 13.375 0.154 -0.251 1.00 73.06 114 ALA A C 1
ATOM 880 O O . ALA A 1 114 ? 13.643 0.112 0.951 1.00 73.06 114 ALA A O 1
ATOM 881 N N . ILE A 1 115 ? 12.210 -0.260 -0.740 1.00 77.06 115 ILE A N 1
ATOM 882 C CA . ILE A 1 115 ? 11.164 -0.836 0.093 1.00 77.06 115 ILE A CA 1
ATOM 883 C C . ILE A 1 115 ? 11.645 -2.175 0.649 1.00 77.06 115 ILE A C 1
ATOM 885 O O . ILE A 1 115 ? 12.002 -3.092 -0.096 1.00 77.06 115 ILE A O 1
ATOM 889 N N . GLN A 1 116 ? 11.594 -2.304 1.973 1.00 71.56 116 GLN A N 1
ATOM 890 C CA . GLN A 1 116 ? 11.806 -3.577 2.657 1.00 71.56 116 GLN A CA 1
ATOM 891 C C . GLN A 1 116 ? 10.652 -4.532 2.341 1.00 71.56 116 GLN A C 1
ATOM 893 O O . GLN A 1 116 ? 9.499 -4.127 2.393 1.00 71.56 116 GLN A O 1
ATOM 898 N N . HIS A 1 117 ? 10.946 -5.799 2.036 1.00 79.06 117 HIS A N 1
ATOM 899 C CA . HIS A 1 117 ? 9.951 -6.843 1.726 1.00 79.06 117 HIS A CA 1
ATOM 900 C C . HIS A 1 117 ? 8.968 -6.493 0.585 1.00 79.06 117 HIS A C 1
ATOM 902 O O . HIS A 1 117 ? 7.752 -6.495 0.789 1.00 79.06 117 HIS A O 1
ATOM 908 N N . PRO A 1 118 ? 9.447 -6.257 -0.649 1.00 83.38 118 PRO A N 1
ATOM 909 C CA . PRO A 1 118 ? 8.572 -5.874 -1.758 1.00 83.38 118 PRO A CA 1
ATOM 910 C C . PRO A 1 118 ? 7.555 -6.960 -2.150 1.00 83.38 118 PRO A C 1
ATOM 912 O O . PRO A 1 118 ? 6.510 -6.642 -2.702 1.00 83.38 118 PRO A O 1
ATOM 915 N N . LYS A 1 119 ? 7.793 -8.235 -1.805 1.00 86.88 119 LYS A N 1
ATOM 916 C CA . LYS A 1 119 ? 6.880 -9.353 -2.111 1.00 86.88 119 LYS A CA 1
ATOM 917 C C . LYS A 1 119 ? 5.496 -9.245 -1.458 1.00 86.88 119 LYS A C 1
ATOM 919 O O . LYS A 1 119 ? 4.560 -9.872 -1.939 1.00 86.88 119 LYS A O 1
ATOM 924 N N . THR A 1 120 ? 5.358 -8.476 -0.377 1.00 90.88 120 THR A N 1
ATOM 925 C CA . THR A 1 120 ? 4.064 -8.244 0.290 1.00 90.88 120 THR A CA 1
ATOM 926 C C . THR A 1 120 ? 3.366 -6.971 -0.199 1.00 90.88 120 THR A C 1
ATOM 928 O O . THR A 1 120 ? 2.330 -6.595 0.352 1.00 90.88 120 THR A O 1
ATOM 931 N N . LEU A 1 121 ? 3.912 -6.294 -1.219 1.00 90.62 121 LEU A N 1
ATOM 932 C CA . LEU A 1 121 ? 3.255 -5.159 -1.860 1.00 90.62 121 LEU A CA 1
ATOM 933 C C . LEU A 1 121 ? 2.037 -5.611 -2.664 1.00 90.62 121 LEU A C 1
ATOM 935 O O . LEU A 1 121 ? 2.038 -6.649 -3.334 1.00 90.62 121 LEU A O 1
ATOM 939 N N . VAL A 1 122 ? 1.018 -4.763 -2.630 1.00 92.69 122 VAL A N 1
ATOM 940 C CA . VAL A 1 122 ? -0.185 -4.889 -3.445 1.00 92.69 122 VAL A CA 1
ATOM 941 C C . VAL A 1 122 ? -0.392 -3.599 -4.220 1.00 92.69 122 VAL A C 1
ATOM 943 O O . VAL A 1 122 ? -0.210 -2.503 -3.688 1.00 92.69 122 VAL A O 1
ATOM 946 N N . PHE A 1 123 ? -0.791 -3.743 -5.478 1.00 90.62 123 PHE A N 1
ATOM 947 C CA . PHE A 1 123 ? -0.949 -2.645 -6.415 1.00 90.62 123 PHE A CA 1
ATOM 948 C C . PHE A 1 123 ? -2.305 -2.726 -7.092 1.00 90.62 123 PHE A C 1
ATOM 950 O O . PHE A 1 123 ? -2.714 -3.796 -7.530 1.00 90.62 123 PHE A O 1
ATOM 957 N N . HIS A 1 124 ? -2.959 -1.591 -7.299 1.00 90.81 124 HIS A N 1
ATOM 958 C CA . HIS A 1 124 ? -4.066 -1.521 -8.237 1.00 90.81 12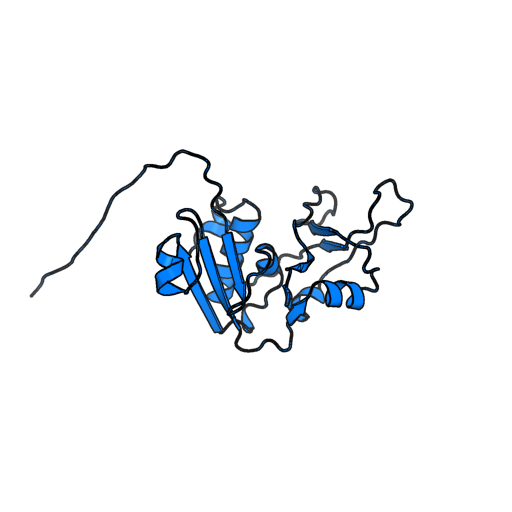4 HIS A CA 1
ATOM 959 C C . HIS A 1 124 ? -3.532 -1.230 -9.647 1.00 90.81 124 HIS A C 1
ATOM 961 O O . HIS A 1 124 ? -2.796 -0.262 -9.845 1.00 90.81 124 HIS A O 1
ATOM 967 N N . LYS A 1 125 ? -3.932 -2.019 -10.653 1.00 88.56 125 LYS A N 1
ATOM 968 C CA . LYS A 1 125 ? -3.456 -1.895 -12.049 1.00 88.56 125 LYS A CA 1
ATOM 969 C C . LYS A 1 125 ? -3.559 -0.467 -12.595 1.00 88.56 125 LYS A C 1
ATOM 971 O O . LYS A 1 125 ? -2.617 0.026 -13.208 1.00 88.56 125 LYS A O 1
ATOM 976 N N . SER A 1 126 ? -4.666 0.233 -12.323 1.00 84.44 126 SER A N 1
ATOM 977 C CA . SER A 1 126 ? -4.868 1.618 -12.796 1.00 84.44 126 SER A C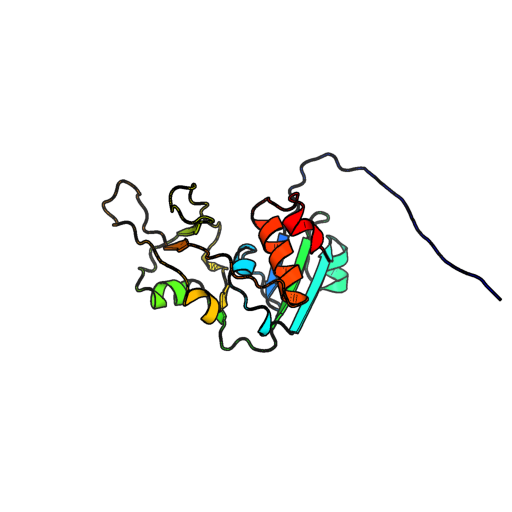A 1
ATOM 978 C C . SER A 1 126 ? -3.827 2.605 -12.254 1.00 84.44 126 SER A C 1
ATOM 980 O O . SER A 1 126 ? -3.591 3.648 -12.857 1.00 84.44 126 SER A O 1
ATOM 982 N N . ARG A 1 127 ? -3.192 2.281 -11.123 1.00 81.56 127 ARG A N 1
ATOM 983 C CA . ARG A 1 127 ? -2.178 3.116 -10.473 1.00 81.56 127 ARG A CA 1
ATOM 984 C C . ARG A 1 127 ? -0.787 2.897 -11.058 1.00 81.56 127 ARG A C 1
ATOM 986 O O . ARG A 1 127 ? 0.044 3.781 -10.907 1.00 81.56 127 ARG A O 1
ATOM 993 N N . LEU A 1 128 ? -0.567 1.779 -11.752 1.00 78.81 128 LEU A N 1
ATOM 994 C CA . LEU A 1 128 ? 0.681 1.452 -12.449 1.00 78.81 128 LEU A CA 1
ATOM 995 C C . LEU A 1 128 ? 0.739 2.008 -13.873 1.00 78.81 128 LEU A C 1
ATOM 997 O O . LEU A 1 128 ? 1.817 2.313 -14.370 1.00 78.81 128 LEU A O 1
ATOM 1001 N N . ALA A 1 129 ? -0.413 2.237 -14.505 1.00 69.31 129 ALA A N 1
ATOM 1002 C CA . ALA A 1 129 ? -0.482 2.767 -15.869 1.00 69.31 129 ALA A CA 1
ATOM 1003 C C . ALA A 1 129 ? 0.215 4.136 -16.061 1.00 69.31 129 ALA A C 1
ATOM 1005 O O . ALA A 1 129 ? 0.537 4.497 -17.187 1.00 69.31 129 ALA A O 1
ATOM 1006 N N . GLY A 1 130 ? 0.447 4.895 -14.983 1.00 59.47 130 GLY A N 1
ATOM 1007 C CA . GLY A 1 130 ? 1.119 6.202 -15.002 1.00 59.47 130 GLY A CA 1
ATOM 1008 C C . GLY A 1 130 ? 2.550 6.204 -14.456 1.00 59.47 130 GLY A C 1
ATOM 1009 O O . GLY A 1 130 ? 3.023 7.262 -14.051 1.00 59.47 130 GLY A O 1
ATOM 1010 N N . ILE A 1 131 ? 3.206 5.043 -14.368 1.00 67.25 131 ILE A N 1
ATOM 1011 C CA . ILE A 1 131 ? 4.532 4.893 -13.756 1.00 67.25 131 ILE A CA 1
ATOM 1012 C C . ILE A 1 131 ? 5.601 4.585 -14.810 1.00 67.25 131 ILE A C 1
ATOM 1014 O O . ILE A 1 131 ? 5.423 3.701 -15.646 1.00 67.25 131 ILE A O 1
ATOM 1018 N N . THR A 1 132 ? 6.746 5.265 -14.703 1.00 66.19 132 THR A N 1
ATOM 1019 C CA . THR A 1 132 ? 7.981 4.908 -15.414 1.00 66.19 132 THR A CA 1
ATOM 1020 C C . THR A 1 132 ? 8.767 3.892 -14.595 1.00 66.19 132 THR A C 1
ATOM 1022 O O . THR A 1 132 ? 9.012 4.131 -13.411 1.00 66.19 132 THR A O 1
ATOM 1025 N N . VAL A 1 133 ? 9.178 2.794 -15.235 1.00 69.00 133 VAL A N 1
ATOM 1026 C CA . VAL A 1 133 ? 10.069 1.786 -14.650 1.00 69.00 133 VAL A CA 1
ATOM 1027 C C . VAL A 1 133 ? 11.475 1.963 -15.208 1.00 69.00 133 VAL A C 1
ATOM 1029 O O . VAL A 1 133 ? 11.708 1.686 -16.384 1.00 69.00 133 VAL A O 1
ATOM 1032 N N . ASP A 1 134 ? 12.408 2.406 -14.363 1.00 70.25 134 ASP A N 1
ATOM 1033 C CA . ASP A 1 134 ? 13.839 2.338 -14.676 1.00 70.25 134 ASP A CA 1
ATOM 1034 C C . ASP A 1 134 ? 14.363 0.928 -14.378 1.00 70.25 134 ASP A C 1
ATOM 1036 O O . ASP A 1 134 ? 14.080 0.359 -13.320 1.00 70.25 134 ASP A O 1
ATOM 1040 N N . LYS A 1 135 ? 15.108 0.369 -15.334 1.00 65.75 135 LYS A N 1
ATOM 1041 C CA . LYS A 1 135 ? 15.737 -0.952 -15.268 1.00 65.75 135 LYS A CA 1
ATOM 1042 C C . LYS A 1 135 ? 17.244 -0.761 -15.440 1.00 65.75 135 LYS A C 1
ATOM 1044 O O . LYS A 1 135 ? 17.738 -0.874 -16.566 1.00 65.75 135 LYS A O 1
ATOM 1049 N N . PRO A 1 136 ? 17.998 -0.470 -14.367 1.00 60.25 136 PRO A N 1
ATOM 1050 C CA . PRO A 1 136 ? 19.437 -0.328 -14.495 1.00 60.25 136 PRO A CA 1
ATOM 1051 C C . PRO A 1 136 ? 20.031 -1.633 -15.056 1.00 60.25 136 PRO A C 1
ATOM 1053 O O . PRO A 1 136 ? 19.673 -2.718 -14.580 1.00 60.25 136 PRO A O 1
ATOM 1056 N N . PRO A 1 137 ? 20.910 -1.565 -16.073 1.00 55.12 137 PRO A N 1
ATOM 1057 C CA . PRO A 1 137 ? 21.515 -2.758 -16.645 1.00 55.12 137 PRO A CA 1
ATOM 1058 C C . PRO A 1 137 ? 22.321 -3.497 -15.574 1.00 55.12 137 PRO A C 1
ATOM 1060 O O . PRO A 1 137 ? 22.993 -2.870 -14.751 1.00 55.12 137 PRO A O 1
ATOM 1063 N N . VAL A 1 138 ? 22.281 -4.834 -15.619 1.00 54.50 138 VAL A N 1
ATOM 1064 C CA . VAL A 1 138 ? 22.967 -5.743 -14.674 1.00 54.50 138 VAL A CA 1
ATOM 1065 C C . VAL A 1 138 ? 24.476 -5.448 -14.580 1.00 54.50 138 VAL A C 1
ATOM 1067 O O . VAL A 1 138 ? 25.097 -5.727 -13.561 1.00 54.50 138 VAL A O 1
ATOM 1070 N N . SER A 1 139 ? 25.056 -4.843 -15.625 1.00 49.62 139 SER A N 1
ATOM 1071 C CA . SER A 1 139 ? 26.469 -4.465 -15.744 1.00 49.62 139 SER A CA 1
ATOM 1072 C C . SER A 1 139 ? 26.819 -3.054 -15.251 1.00 49.62 139 SER A C 1
ATOM 1074 O O . SER A 1 139 ? 27.991 -2.679 -15.271 1.00 49.62 139 SER A O 1
ATOM 1076 N N . SER A 1 140 ? 25.840 -2.239 -14.849 1.00 50.00 140 SER A N 1
ATOM 1077 C CA . SER A 1 140 ? 26.127 -0.935 -14.242 1.00 50.00 140 SER A CA 1
ATOM 1078 C C . SER A 1 140 ? 26.679 -1.128 -12.826 1.00 50.00 140 SER A C 1
ATOM 1080 O O . SER A 1 140 ? 26.444 -2.157 -12.201 1.00 50.00 140 SER A O 1
ATOM 1082 N N . ALA A 1 141 ? 27.383 -0.135 -12.272 1.00 51.72 141 ALA A N 1
ATOM 1083 C CA . ALA A 1 141 ? 27.942 -0.148 -10.908 1.00 51.72 141 ALA A CA 1
ATOM 1084 C C . ALA A 1 141 ? 26.903 -0.341 -9.767 1.00 51.72 141 ALA A C 1
ATOM 1086 O O . ALA A 1 141 ? 27.211 -0.162 -8.590 1.00 51.72 141 ALA A O 1
ATOM 1087 N N . ARG A 1 142 ? 25.656 -0.687 -10.104 1.00 53.38 142 ARG A N 1
ATOM 1088 C CA . ARG A 1 142 ? 24.565 -1.050 -9.208 1.00 53.38 142 ARG A CA 1
ATOM 1089 C C . ARG A 1 142 ? 24.329 -2.565 -9.333 1.00 53.38 142 ARG A C 1
ATOM 1091 O O . ARG A 1 142 ? 23.727 -3.006 -10.305 1.00 53.38 142 ARG A O 1
ATOM 1098 N N . PRO A 1 143 ? 24.753 -3.379 -8.353 1.00 46.88 143 PRO A N 1
ATOM 1099 C CA . PRO A 1 143 ? 24.847 -4.836 -8.499 1.00 46.88 143 PRO A CA 1
ATOM 1100 C C . PRO A 1 143 ? 23.506 -5.591 -8.445 1.00 46.88 143 PRO A C 1
ATOM 1102 O O . PRO A 1 143 ? 23.507 -6.802 -8.261 1.00 46.88 143 PRO A O 1
ATOM 1105 N N . ASN A 1 144 ? 22.352 -4.921 -8.540 1.00 54.56 144 ASN A N 1
ATOM 1106 C CA . ASN A 1 144 ? 21.055 -5.600 -8.512 1.00 54.56 144 ASN A CA 1
ATOM 1107 C C . ASN A 1 144 ? 20.051 -4.907 -9.443 1.00 54.56 144 ASN A C 1
ATOM 1109 O O . ASN A 1 144 ? 19.842 -3.700 -9.282 1.00 54.56 144 ASN A O 1
ATOM 1113 N N . PRO A 1 145 ? 19.383 -5.644 -10.348 1.00 57.84 145 PRO A N 1
ATOM 1114 C CA . PRO A 1 145 ? 18.255 -5.097 -11.085 1.00 57.84 145 PRO A CA 1
ATOM 1115 C C . PRO A 1 145 ? 17.153 -4.710 -10.078 1.00 57.84 145 PRO A C 1
ATOM 1117 O O . PRO A 1 145 ? 16.909 -5.417 -9.095 1.00 57.84 145 PRO A O 1
ATOM 1120 N N . MET A 1 146 ? 16.556 -3.536 -10.268 1.00 65.88 146 MET A N 1
ATOM 1121 C CA . MET A 1 146 ? 15.603 -2.899 -9.354 1.00 65.88 146 MET A CA 1
ATOM 1122 C C . MET A 1 146 ? 14.477 -2.301 -10.184 1.00 65.88 146 MET A C 1
ATOM 1124 O O . MET A 1 146 ? 14.757 -1.694 -11.211 1.00 65.88 146 MET A O 1
ATOM 1128 N N . ILE A 1 147 ? 13.229 -2.446 -9.735 1.00 69.81 147 ILE A N 1
ATOM 1129 C CA . ILE A 1 147 ? 12.135 -1.638 -10.276 1.00 69.81 147 ILE A CA 1
ATOM 1130 C C . ILE A 1 147 ? 12.115 -0.333 -9.501 1.00 69.81 147 ILE A C 1
ATOM 1132 O O . ILE A 1 147 ? 11.832 -0.316 -8.301 1.00 69.81 147 ILE A O 1
ATOM 1136 N N . VAL A 1 148 ? 12.417 0.755 -10.196 1.00 69.88 148 VAL A N 1
ATOM 1137 C CA . VAL A 1 148 ? 12.157 2.101 -9.699 1.00 69.88 148 VAL A CA 1
ATOM 1138 C C . VAL A 1 148 ? 10.796 2.528 -10.202 1.00 69.88 148 VAL A C 1
ATOM 1140 O O . VAL A 1 148 ? 10.566 2.548 -11.404 1.00 69.88 148 VAL A O 1
ATOM 1143 N N . VAL A 1 149 ? 9.927 2.927 -9.286 1.00 69.50 149 VAL A N 1
ATOM 1144 C CA . VAL A 1 149 ? 8.655 3.558 -9.602 1.00 69.50 149 VAL A CA 1
ATOM 1145 C C . VAL A 1 149 ? 8.738 5.039 -9.273 1.00 69.50 149 VAL A C 1
ATOM 1147 O O . VAL A 1 149 ? 8.848 5.422 -8.107 1.00 69.50 149 VAL A O 1
ATOM 1150 N N . MET A 1 150 ? 8.639 5.878 -10.303 1.00 63.28 150 MET A N 1
ATOM 1151 C CA . MET A 1 150 ? 8.450 7.316 -10.113 1.00 63.28 150 MET A CA 1
ATOM 1152 C C . MET A 1 150 ? 6.979 7.590 -9.808 1.00 63.28 150 MET A C 1
ATOM 1154 O O . MET A 1 150 ? 6.104 7.370 -10.650 1.00 63.28 150 MET A O 1
ATOM 1158 N N . HIS A 1 151 ? 6.690 8.042 -8.585 1.00 62.75 151 HIS A N 1
ATOM 1159 C CA . HIS A 1 151 ? 5.324 8.371 -8.187 1.00 62.75 151 HIS A CA 1
ATOM 1160 C C . HIS A 1 151 ? 4.979 9.778 -8.672 1.00 62.75 151 HIS A C 1
ATOM 1162 O O . HIS A 1 151 ? 5.458 10.779 -8.140 1.00 62.75 151 HIS A O 1
ATOM 1168 N N . ILE A 1 152 ? 4.123 9.871 -9.688 1.00 54.03 152 ILE A N 1
ATOM 1169 C CA . ILE A 1 152 ? 3.498 11.143 -10.047 1.00 54.03 152 ILE A CA 1
ATOM 1170 C C . ILE A 1 152 ? 2.394 11.382 -9.016 1.00 54.03 152 ILE A C 1
ATOM 1172 O O . ILE A 1 152 ? 1.401 10.651 -9.009 1.00 54.03 152 ILE A O 1
ATOM 1176 N N . TYR A 1 153 ? 2.575 12.375 -8.134 1.00 55.09 153 TYR A N 1
ATOM 1177 C CA . TYR A 1 153 ? 1.618 12.751 -7.087 1.00 55.09 153 TYR A CA 1
ATOM 1178 C C . TYR A 1 153 ? 0.186 12.785 -7.627 1.00 55.09 153 TYR A C 1
ATOM 1180 O O . TYR A 1 153 ? -0.249 13.744 -8.269 1.00 55.09 153 TYR A O 1
ATOM 1188 N N . ASN A 1 154 ? -0.571 11.729 -7.353 1.00 53.81 154 ASN A N 1
ATOM 1189 C CA . ASN A 1 154 ? -1.943 11.643 -7.804 1.00 53.81 154 ASN A CA 1
ATOM 1190 C C . ASN A 1 154 ? -2.840 12.227 -6.710 1.00 53.81 154 ASN A C 1
ATOM 1192 O O . ASN A 1 154 ? -2.823 11.751 -5.574 1.00 53.81 154 ASN A O 1
ATOM 1196 N N . ARG A 1 155 ? -3.605 13.273 -7.044 1.00 57.69 155 ARG A N 1
ATOM 1197 C CA . ARG A 1 155 ? -4.455 14.048 -6.120 1.00 57.69 155 ARG A CA 1
ATOM 1198 C C . ARG A 1 155 ? -5.682 13.240 -5.677 1.00 57.69 155 ARG A C 1
ATOM 1200 O O . ARG A 1 155 ? -6.815 13.536 -6.052 1.00 57.69 155 ARG A O 1
ATOM 1207 N N . ALA A 1 156 ? -5.444 12.201 -4.884 1.00 59.53 156 ALA A N 1
ATOM 1208 C CA . ALA A 1 156 ? -6.447 11.265 -4.388 1.00 59.53 156 ALA A CA 1
ATOM 1209 C C . ALA A 1 156 ? -7.302 11.823 -3.231 1.00 59.53 156 ALA A C 1
ATOM 1211 O O . ALA A 1 156 ? -8.351 11.266 -2.932 1.00 59.53 156 ALA A O 1
ATOM 1212 N N . TYR A 1 157 ? -6.923 12.949 -2.622 1.00 69.44 157 TYR A N 1
ATOM 1213 C CA . TYR A 1 157 ? -7.505 13.501 -1.385 1.00 69.44 157 TYR A CA 1
ATOM 1214 C C . TYR A 1 157 ? -8.947 14.055 -1.490 1.00 69.44 157 TYR A C 1
ATOM 1216 O O . TYR A 1 157 ? -9.438 14.709 -0.569 1.00 69.44 157 TYR A O 1
ATOM 1224 N N . LYS A 1 158 ? -9.654 13.833 -2.606 1.00 77.81 158 LYS A N 1
ATOM 1225 C CA . LYS A 1 158 ? -11.032 14.328 -2.780 1.00 77.81 158 LYS A CA 1
ATOM 1226 C C . LYS A 1 158 ? -12.068 13.490 -2.017 1.00 77.81 158 LYS A C 1
ATOM 1228 O O . LYS A 1 158 ? -13.048 14.060 -1.540 1.00 77.81 158 LYS A O 1
ATOM 1233 N N . SER A 1 159 ? -11.857 12.179 -1.865 1.00 83.38 159 SER A N 1
ATOM 1234 C CA . SER A 1 159 ? -12.738 11.298 -1.075 1.00 83.38 159 SER A CA 1
ATOM 1235 C C . SER A 1 159 ? -12.242 11.136 0.366 1.00 83.38 159 SER A C 1
ATOM 1237 O O . SER A 1 159 ? -11.106 11.500 0.670 1.00 83.38 159 SER A O 1
ATOM 1239 N N . ALA A 1 160 ? -13.079 10.612 1.267 1.00 85.25 160 ALA A N 1
ATOM 1240 C CA . ALA A 1 160 ? -12.686 10.367 2.657 1.00 85.25 160 ALA A CA 1
ATOM 1241 C C . ALA A 1 160 ? -11.561 9.321 2.749 1.00 85.25 160 ALA A C 1
ATOM 1243 O O . ALA A 1 160 ? -10.547 9.550 3.403 1.00 85.25 160 ALA A O 1
ATOM 1244 N N . GLU A 1 161 ? -11.691 8.230 2.000 1.00 86.75 161 GLU A N 1
ATOM 1245 C CA . GLU A 1 161 ? -10.707 7.150 1.891 1.00 86.75 161 GLU A CA 1
ATOM 1246 C C . GLU A 1 161 ? -9.405 7.684 1.297 1.00 86.75 161 GLU A C 1
ATOM 1248 O O . GLU A 1 161 ? -8.320 7.406 1.798 1.00 86.75 161 GLU A O 1
ATOM 1253 N N . GLY A 1 162 ? -9.506 8.523 0.264 1.00 85.56 162 GLY A N 1
ATOM 1254 C CA . GLY A 1 162 ? -8.357 9.157 -0.364 1.00 85.56 162 GLY A CA 1
ATOM 1255 C C . GLY A 1 162 ? -7.608 10.112 0.565 1.00 85.56 162 GLY A C 1
ATOM 1256 O O . GLY A 1 162 ? -6.384 10.176 0.492 1.00 85.56 162 GLY A O 1
ATOM 1257 N N . ARG A 1 163 ? -8.309 10.818 1.465 1.00 86.62 163 ARG A N 1
ATOM 1258 C CA . ARG A 1 163 ? -7.679 11.631 2.522 1.00 86.62 163 ARG A CA 1
ATOM 1259 C C . ARG A 1 163 ? -6.915 10.757 3.516 1.00 86.62 163 ARG A C 1
ATOM 1261 O O . ARG A 1 163 ? -5.752 11.042 3.784 1.00 86.62 163 ARG A O 1
ATOM 1268 N N . ILE A 1 164 ? -7.518 9.667 3.993 1.00 86.00 164 ILE A N 1
ATOM 1269 C CA . ILE A 1 164 ? -6.864 8.742 4.934 1.00 86.00 164 ILE A CA 1
ATOM 1270 C C . ILE A 1 164 ? -5.644 8.072 4.286 1.00 86.00 164 ILE A C 1
ATOM 1272 O O . ILE A 1 164 ? -4.573 8.036 4.887 1.00 86.00 164 ILE A O 1
ATOM 1276 N N . LEU A 1 165 ? -5.764 7.595 3.042 1.00 87.56 165 LEU A N 1
ATOM 1277 C CA . LEU A 1 165 ? -4.628 7.053 2.292 1.00 87.56 165 LEU A CA 1
ATOM 1278 C C . LEU A 1 165 ? -3.516 8.095 2.117 1.00 87.56 165 LEU A C 1
ATOM 1280 O O . LEU A 1 165 ? -2.343 7.754 2.229 1.00 87.56 165 LEU A O 1
ATOM 1284 N N . HIS A 1 166 ? -3.865 9.361 1.874 1.00 84.50 166 HIS A N 1
ATOM 1285 C CA . HIS A 1 166 ? -2.889 10.445 1.761 1.00 84.50 166 HIS A CA 1
ATOM 1286 C C . HIS A 1 166 ? -2.160 10.689 3.088 1.00 84.50 166 HIS A C 1
ATOM 1288 O O . HIS A 1 166 ? -0.935 10.753 3.101 1.00 84.50 166 HIS A O 1
ATOM 1294 N N . TYR A 1 167 ? -2.877 10.736 4.214 1.00 84.94 167 TYR A N 1
ATOM 1295 C CA . TYR A 1 167 ? -2.264 10.786 5.548 1.00 84.94 167 TYR A CA 1
ATOM 1296 C C . TYR A 1 167 ? -1.291 9.618 5.776 1.00 84.94 167 TYR A C 1
ATOM 1298 O O . TYR A 1 167 ? -0.147 9.833 6.179 1.00 84.94 167 TYR A O 1
ATOM 1306 N N . LEU A 1 168 ? -1.724 8.392 5.466 1.00 86.06 168 LEU A N 1
ATOM 1307 C CA . LEU A 1 168 ? -0.915 7.182 5.607 1.00 86.06 168 LEU A CA 1
ATOM 1308 C C . LEU A 1 168 ? 0.346 7.213 4.738 1.00 86.06 168 LEU A C 1
ATOM 1310 O O . LEU A 1 168 ? 1.406 6.825 5.216 1.00 86.06 168 LEU A O 1
ATOM 1314 N N . GLN A 1 169 ? 0.266 7.718 3.504 1.00 84.50 169 GLN A N 1
ATOM 1315 C CA . GLN A 1 169 ? 1.442 7.933 2.652 1.00 84.50 169 GLN A CA 1
ATOM 1316 C C . GLN A 1 169 ? 2.454 8.857 3.336 1.00 84.50 169 GLN A C 1
ATOM 1318 O O . GLN A 1 169 ? 3.643 8.551 3.370 1.00 84.50 169 GLN A O 1
ATOM 1323 N N . GLY A 1 170 ? 1.996 9.968 3.919 1.00 79.06 170 GLY A N 1
ATOM 1324 C CA . GLY A 1 170 ? 2.862 10.857 4.691 1.00 79.06 170 GLY A CA 1
ATOM 1325 C C . GLY A 1 170 ? 3.517 10.137 5.867 1.00 79.06 170 GLY A C 1
ATOM 1326 O O . GLY A 1 170 ? 4.729 10.211 6.041 1.00 79.06 170 GLY A O 1
ATOM 1327 N N . ALA A 1 171 ? 2.730 9.395 6.645 1.00 81.88 171 ALA A N 1
ATOM 1328 C CA . ALA A 1 171 ? 3.212 8.691 7.827 1.00 81.88 171 ALA A CA 1
ATOM 1329 C C . ALA A 1 171 ? 4.229 7.581 7.498 1.00 81.88 171 ALA A C 1
ATOM 1331 O O . ALA A 1 171 ? 5.251 7.480 8.174 1.00 81.88 171 ALA A O 1
ATOM 1332 N N . VAL A 1 172 ? 3.986 6.795 6.444 1.00 81.69 172 VAL A N 1
ATOM 1333 C CA . VAL A 1 172 ? 4.879 5.715 5.992 1.00 81.69 172 VAL A CA 1
ATOM 1334 C C . VAL A 1 172 ? 6.226 6.257 5.502 1.00 81.69 172 VAL A C 1
ATOM 1336 O O . VAL A 1 172 ? 7.255 5.681 5.831 1.00 81.69 172 VAL A O 1
ATOM 1339 N N . ASN A 1 173 ? 6.242 7.402 4.813 1.00 76.56 173 ASN A N 1
ATOM 1340 C CA . ASN A 1 173 ? 7.479 8.039 4.337 1.00 76.56 173 ASN A CA 1
ATOM 1341 C C . ASN A 1 173 ? 8.181 8.905 5.407 1.00 76.56 173 ASN A C 1
ATOM 1343 O O . ASN A 1 173 ? 9.010 9.750 5.079 1.00 76.56 173 ASN A O 1
ATOM 1347 N N . GLY A 1 174 ? 7.801 8.788 6.686 1.00 76.44 174 GLY A N 1
ATOM 1348 C CA . GLY A 1 174 ? 8.386 9.594 7.765 1.00 76.44 174 GLY A CA 1
ATOM 1349 C C . GLY A 1 174 ? 7.992 11.079 7.751 1.00 76.44 174 GLY A C 1
ATOM 1350 O O . GLY A 1 174 ? 8.479 11.856 8.566 1.00 76.44 174 GLY A O 1
ATOM 1351 N N . TYR A 1 175 ? 7.059 11.485 6.888 1.00 74.56 175 TYR A N 1
ATOM 1352 C CA . TYR A 1 175 ? 6.485 12.834 6.831 1.00 74.56 175 TYR A CA 1
ATOM 1353 C C . TYR A 1 175 ? 5.222 12.980 7.687 1.00 74.56 175 TYR A C 1
ATOM 1355 O O . TYR A 1 175 ? 4.451 13.919 7.494 1.00 74.56 175 TYR A O 1
ATOM 1363 N N . GLY A 1 176 ? 4.988 12.074 8.640 1.00 66.88 176 GLY A N 1
ATOM 1364 C CA . GLY A 1 176 ? 3.817 12.115 9.523 1.00 66.88 176 GLY A CA 1
ATOM 1365 C C . GLY A 1 176 ? 3.703 13.412 10.335 1.00 66.88 176 GLY A C 1
ATOM 1366 O O . GLY A 1 176 ? 2.6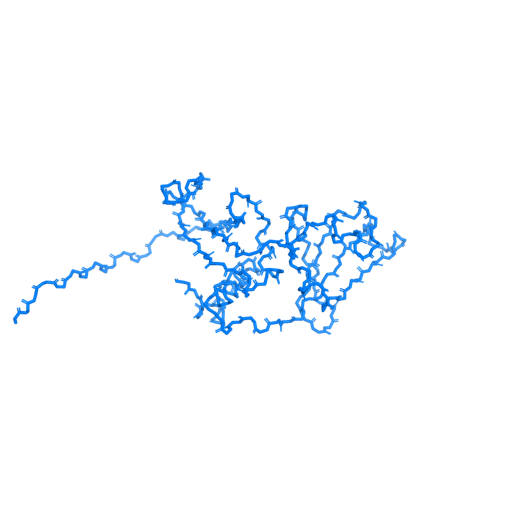05 13.767 10.765 1.00 66.88 176 GLY A O 1
ATOM 1367 N N . ASP A 1 177 ? 4.814 14.139 10.498 1.00 72.44 177 ASP A N 1
ATOM 1368 C CA . ASP A 1 177 ? 4.846 15.442 11.155 1.00 72.44 177 ASP A CA 1
ATOM 1369 C C . ASP A 1 177 ? 4.614 16.652 10.246 1.00 72.44 177 ASP A C 1
ATOM 1371 O O . ASP A 1 177 ? 4.430 17.759 10.752 1.00 72.44 177 ASP A O 1
ATOM 1375 N N . ASN A 1 178 ? 4.558 16.454 8.931 1.00 75.00 178 ASN A N 1
ATOM 1376 C CA . ASN A 1 178 ? 4.305 17.515 7.968 1.00 75.00 178 ASN A CA 1
ATOM 1377 C C . ASN A 1 178 ? 2.819 17.924 7.985 1.00 75.00 178 ASN A C 1
ATOM 1379 O O . ASN A 1 178 ? 1.922 17.093 7.811 1.00 75.00 178 ASN A O 1
ATOM 1383 N N . GLU A 1 179 ? 2.567 19.224 8.155 1.00 81.06 179 GLU A N 1
ATOM 1384 C CA . GLU A 1 179 ? 1.227 19.822 8.257 1.00 81.06 179 GLU A CA 1
ATOM 1385 C C . GLU A 1 179 ? 0.307 19.465 7.080 1.00 81.06 179 GLU A C 1
ATOM 1387 O O . GLU A 1 179 ? -0.888 19.229 7.265 1.00 81.06 179 GLU A O 1
ATOM 1392 N N . HIS A 1 180 ? 0.867 19.326 5.874 1.00 78.69 180 HIS A N 1
ATOM 1393 C CA . HIS A 1 180 ? 0.113 18.928 4.688 1.00 78.69 180 HIS A CA 1
ATOM 1394 C C . HIS A 1 180 ? -0.552 17.552 4.835 1.00 78.69 180 HIS A C 1
ATOM 1396 O O . HIS A 1 180 ? -1.647 17.339 4.319 1.00 78.69 180 HIS A O 1
ATOM 1402 N N . PHE A 1 181 ? 0.104 16.609 5.514 1.00 75.12 181 PHE A N 1
ATOM 1403 C CA . PHE A 1 181 ? -0.432 15.267 5.735 1.00 75.12 181 PHE A CA 1
ATOM 1404 C C . PHE A 1 181 ? -1.280 15.201 7.004 1.00 75.12 181 PHE A C 1
ATOM 1406 O O . PHE A 1 181 ? -2.323 14.544 7.007 1.00 75.12 181 PHE A O 1
ATOM 1413 N N . LYS A 1 182 ? -0.881 15.919 8.062 1.00 78.88 182 LYS A N 1
ATOM 1414 C CA . LYS A 1 182 ? -1.594 15.959 9.350 1.00 78.88 182 LYS A CA 1
ATOM 1415 C C . LYS A 1 182 ? -3.047 16.402 9.230 1.00 78.88 182 LYS A C 1
ATOM 1417 O O . LYS A 1 182 ? -3.886 15.866 9.948 1.00 78.88 182 LYS A O 1
ATOM 1422 N N . MET A 1 183 ? -3.365 17.309 8.304 1.00 80.50 183 MET A N 1
ATOM 1423 C CA . MET A 1 183 ? -4.741 17.788 8.109 1.00 80.50 183 MET A CA 1
ATOM 1424 C C . MET A 1 183 ? -5.733 16.705 7.652 1.00 80.50 183 MET A C 1
ATOM 1426 O O . MET A 1 183 ? -6.937 16.944 7.626 1.00 80.50 183 MET A O 1
ATOM 1430 N N . TYR A 1 184 ? -5.237 15.521 7.289 1.00 78.56 184 TYR A N 1
ATOM 1431 C CA . TYR A 1 184 ? -6.037 14.377 6.859 1.00 78.56 184 TYR A CA 1
ATOM 1432 C C . TYR A 1 184 ? -6.025 13.207 7.847 1.00 78.56 184 TYR A C 1
ATOM 1434 O O . TYR A 1 184 ? -6.517 12.126 7.516 1.00 78.56 184 TYR A O 1
ATOM 1442 N N . LYS A 1 185 ? -5.436 13.399 9.032 1.00 75.06 185 LYS A N 1
ATOM 1443 C CA . LYS A 1 185 ? -5.444 12.394 10.091 1.00 75.06 185 LYS A CA 1
ATOM 1444 C C . LYS A 1 185 ? -6.902 12.077 10.491 1.00 75.06 185 LYS A C 1
ATOM 1446 O O . LYS A 1 185 ? -7.672 13.027 10.643 1.00 75.06 185 LYS A O 1
ATOM 1451 N N . PRO A 1 186 ? -7.279 10.791 10.617 1.00 67.12 186 PRO A N 1
ATOM 1452 C CA . PRO A 1 186 ? -8.616 10.392 11.057 1.00 67.12 186 PRO A CA 1
ATOM 1453 C C . PRO A 1 186 ? -8.913 10.794 12.506 1.00 67.12 186 PRO A C 1
ATOM 1455 O O . PRO A 1 186 ? -7.950 10.935 13.303 1.00 67.12 186 PRO A O 1
#

Sequence (186 aa):
MKNLLTIFLTLLFALTASAQKHIRLFLGDREINPHSVHYLDPKGIDAIKFAVGASAKKELNIDAASGDSVFVIEMKDRTGQINYDQVLEMYNVDSVVKKFAMTSGSDGMSGYEAIQHPKTLVFHKSRLAGITVDKPPVSSARPNPMIVVMHIYNRAYKSAEGRILHYLQGAVNGYGDNEHFKMYKP

Organism: NCBI:txid649104

Foldseek 3Di:
DDDDDDDDDDDDDDDPDPPPQAEWEAAQPRTFQLLLLLADQLVFWDDKDWDAAPVCCVPVVDHGHRRYIYIYTYGNDCPQKDFPVVVCVVVVHDPQAPWEWEDEDDPVPPDTDTRDPRRRHMHGNVQCVPWDFDFPDCPPPPPHTYTYTYRDPDCQCPDLSSLCSQLSNCSSVVNNVPPVSVVSHD

Radius of gyration: 18.92 Å; chains: 1; bounding box: 61×35×50 Å